Protein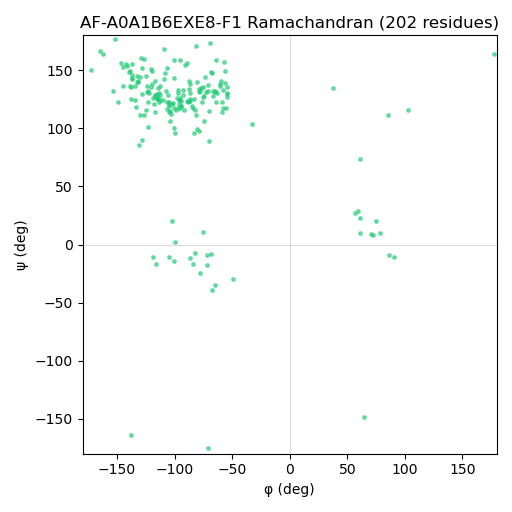 AF-A0A1B6EXE8-F1 (afdb_monomer)

InterPro domains:
  IPR013783 Immunoglobulin-like fold [G3DSA:2.60.40.10] (62-181)
  IPR033305 Hydrocephalus-inducing-like [PTHR23053] (2-200)

Sequence (204 aa):
KLKQDGFFINFQNHISLPIGKSVPMIITIKPSSGRYSGKQEIVHFTLYIEVNNGGVIPIYIKALLTVPYVTLDQKTLDFGDVHCGQCCIKCIVLKNCGAVEAEWNATLVGVKRRRRYKDSEEEIPFFIKRIGALFPPKTAELIEIGFIPTKERLYETLLKLEVKHNPEKMTVQLIGSGLEPRLFLDPLTVQFGAHVPYSGAVQR

Structure (mmCIF, N/CA/C/O backbone):
data_AF-A0A1B6EXE8-F1
#
_entry.id   AF-A0A1B6EXE8-F1
#
loop_
_atom_site.group_PDB
_atom_site.id
_atom_site.type_symbol
_atom_site.label_atom_id
_atom_site.label_alt_id
_atom_site.label_comp_id
_atom_site.label_asym_id
_atom_site.label_entity_id
_atom_site.label_seq_id
_atom_site.pdbx_PDB_ins_code
_atom_site.Cartn_x
_atom_site.Cartn_y
_atom_site.Cartn_z
_atom_site.occupancy
_atom_site.B_iso_or_equiv
_atom_site.auth_seq_id
_atom_site.auth_comp_id
_atom_site.auth_asym_id
_atom_site.auth_atom_id
_atom_site.pdbx_PDB_model_num
ATOM 1 N N . LYS A 1 1 ? 26.967 15.015 -27.460 1.00 39.62 1 LYS A N 1
ATOM 2 C CA . LYS A 1 1 ? 26.156 15.261 -26.236 1.00 39.62 1 LYS A CA 1
ATOM 3 C C . LYS A 1 1 ? 24.676 15.271 -26.620 1.00 39.62 1 LYS A C 1
ATOM 5 O O . LYS A 1 1 ? 24.143 16.332 -26.909 1.00 39.62 1 LYS A O 1
ATOM 10 N N . LEU A 1 2 ? 24.019 14.112 -26.651 1.00 46.06 2 LEU A N 1
ATOM 11 C CA . LEU A 1 2 ? 22.558 14.049 -26.744 1.00 46.06 2 LEU A CA 1
ATOM 12 C C . LEU A 1 2 ? 22.021 14.332 -25.337 1.00 46.06 2 LEU A C 1
ATOM 14 O O . LEU A 1 2 ? 22.098 13.479 -24.465 1.00 46.06 2 LEU A O 1
ATOM 18 N N . LYS A 1 3 ? 21.630 15.587 -25.094 1.00 51.66 3 LYS A N 1
ATOM 19 C CA . LYS A 1 3 ? 20.961 16.068 -23.869 1.00 51.66 3 LYS A CA 1
ATOM 20 C C . LYS A 1 3 ? 19.455 16.250 -24.102 1.00 51.66 3 LYS A C 1
ATOM 22 O O . LYS A 1 3 ? 18.806 17.018 -23.398 1.00 51.66 3 LYS A O 1
ATOM 27 N N . GLN A 1 4 ? 18.909 15.611 -25.127 1.00 51.62 4 GLN A N 1
ATOM 28 C CA . GLN A 1 4 ? 17.479 15.658 -25.382 1.00 51.62 4 GLN A CA 1
ATOM 29 C C . GLN A 1 4 ? 16.818 14.545 -24.560 1.00 51.62 4 GLN A C 1
ATOM 31 O O . GLN A 1 4 ? 17.304 13.420 -24.494 1.00 51.62 4 GLN A O 1
ATOM 36 N N . ASP A 1 5 ? 15.765 14.923 -23.840 1.00 55.81 5 ASP A N 1
ATOM 37 C CA . ASP A 1 5 ? 14.806 14.018 -23.186 1.00 55.81 5 ASP A CA 1
ATOM 38 C C . ASP A 1 5 ? 15.262 13.301 -21.901 1.00 55.81 5 ASP A C 1
ATOM 40 O O . ASP A 1 5 ? 14.643 12.341 -21.459 1.00 55.81 5 ASP A O 1
ATOM 44 N N . GLY A 1 6 ? 16.294 13.816 -21.220 1.00 58.81 6 GLY A N 1
ATOM 45 C CA . GLY A 1 6 ? 16.763 13.247 -19.943 1.00 58.81 6 GLY A CA 1
ATOM 46 C C . GLY A 1 6 ? 17.625 11.994 -20.113 1.00 58.81 6 GLY A C 1
ATOM 47 O O . GLY A 1 6 ? 17.970 11.333 -19.135 1.00 58.81 6 GLY A O 1
ATOM 48 N N . PHE A 1 7 ? 18.016 11.686 -21.346 1.00 66.88 7 PHE A N 1
ATOM 49 C CA . PHE A 1 7 ? 18.992 10.656 -21.655 1.00 66.88 7 PHE A CA 1
ATOM 50 C C . PHE A 1 7 ? 20.402 11.232 -21.604 1.00 66.88 7 PHE A C 1
ATOM 52 O O . PHE A 1 7 ? 20.676 12.337 -22.068 1.00 66.88 7 PHE A O 1
ATOM 59 N N . PHE A 1 8 ? 21.310 10.462 -21.024 1.00 68.19 8 PHE A N 1
ATOM 60 C CA . PHE A 1 8 ? 22.722 10.770 -20.914 1.00 68.19 8 PHE A CA 1
ATOM 61 C C . PHE A 1 8 ? 23.489 9.555 -21.407 1.00 68.19 8 PHE A C 1
ATOM 63 O O . PHE A 1 8 ? 23.494 8.506 -20.770 1.00 68.19 8 PHE A O 1
ATOM 70 N N . ILE A 1 9 ? 24.150 9.694 -22.547 1.00 66.69 9 ILE A N 1
ATOM 71 C CA . ILE A 1 9 ? 25.048 8.660 -23.052 1.00 66.69 9 ILE A CA 1
ATOM 72 C C . ILE A 1 9 ? 26.449 9.030 -22.586 1.00 66.69 9 ILE A C 1
ATOM 74 O O . ILE A 1 9 ? 26.942 10.114 -22.913 1.00 66.69 9 ILE A O 1
ATOM 78 N N . ASN A 1 10 ? 27.066 8.147 -21.804 1.00 67.25 10 ASN A N 1
ATOM 79 C CA . ASN A 1 10 ? 28.474 8.255 -21.470 1.00 67.25 10 ASN A CA 1
ATOM 80 C C . ASN A 1 10 ? 29.254 7.294 -22.367 1.00 67.25 10 ASN A C 1
ATOM 82 O O . ASN A 1 10 ? 29.278 6.083 -22.148 1.00 67.25 10 ASN A O 1
ATOM 86 N N . PHE A 1 11 ? 29.843 7.864 -23.409 1.00 65.81 11 PHE A N 1
ATOM 87 C CA . PHE A 1 11 ? 30.708 7.168 -24.343 1.00 65.81 11 PHE A CA 1
ATOM 88 C C . PHE A 1 11 ? 31.804 8.139 -24.779 1.00 65.81 11 PHE A C 1
ATOM 90 O O . PHE A 1 11 ? 31.522 9.316 -25.022 1.00 65.81 11 PHE A O 1
ATOM 97 N N . GLN A 1 12 ? 33.054 7.677 -24.832 1.00 64.69 12 GLN A N 1
ATOM 98 C CA . GLN A 1 12 ? 34.142 8.493 -25.362 1.00 64.69 12 GLN A CA 1
ATOM 99 C C . GLN A 1 12 ? 33.888 8.751 -26.850 1.00 64.69 12 GLN A C 1
ATOM 101 O O . GLN A 1 12 ? 33.584 7.834 -27.610 1.00 64.69 12 GLN A O 1
ATOM 106 N N . ASN A 1 13 ? 34.012 10.007 -27.271 1.00 64.50 13 ASN A N 1
ATOM 107 C CA . ASN A 1 13 ? 33.985 10.329 -28.691 1.00 64.50 13 ASN A CA 1
ATOM 108 C C . ASN A 1 13 ? 35.285 9.817 -29.328 1.00 64.50 13 ASN A C 1
ATOM 110 O O . ASN A 1 13 ? 36.360 10.093 -28.801 1.00 64.50 13 ASN A O 1
ATOM 114 N N . HIS A 1 14 ? 35.173 9.119 -30.462 1.00 68.25 14 HIS A N 1
ATOM 115 C CA . HIS A 1 14 ? 36.298 8.594 -31.250 1.00 68.25 14 HIS A CA 1
ATOM 116 C C . HIS A 1 14 ? 37.180 7.585 -30.494 1.00 68.25 14 HIS A C 1
ATOM 118 O O . HIS A 1 14 ? 38.311 7.871 -30.108 1.00 68.25 14 HIS A O 1
ATOM 124 N N . ILE A 1 15 ? 36.660 6.370 -30.314 1.00 80.75 15 ILE A N 1
ATOM 125 C CA . ILE A 1 15 ? 37.400 5.250 -29.722 1.00 80.75 15 ILE A CA 1
ATOM 126 C C . ILE A 1 15 ? 37.961 4.371 -30.839 1.00 80.75 15 ILE A C 1
ATOM 128 O O . ILE A 1 15 ? 37.222 3.942 -31.723 1.00 80.75 15 ILE A O 1
ATOM 132 N N . SER A 1 16 ? 39.256 4.058 -30.768 1.00 81.12 16 SER A N 1
ATOM 133 C CA . SER A 1 16 ? 39.844 2.976 -31.559 1.00 81.12 16 SER A CA 1
ATOM 134 C C . SER A 1 16 ? 39.654 1.659 -30.811 1.00 81.12 16 SER A C 1
ATOM 136 O O . SER A 1 16 ? 40.108 1.519 -29.675 1.00 81.12 16 SER A O 1
ATOM 138 N N . LEU A 1 17 ? 38.944 0.713 -31.425 1.00 84.75 17 LEU A N 1
ATOM 139 C CA . LEU A 1 17 ? 38.671 -0.619 -30.885 1.00 84.75 17 LEU A CA 1
ATOM 140 C C . LEU A 1 17 ? 39.576 -1.637 -31.593 1.00 84.75 17 LEU A C 1
ATOM 142 O O . LEU A 1 17 ? 39.333 -1.948 -32.760 1.00 84.75 17 LEU A O 1
ATOM 146 N N . PRO A 1 18 ? 40.620 -2.163 -30.923 1.00 87.31 18 PRO A N 1
ATOM 147 C CA . PRO A 1 18 ? 41.448 -3.213 -31.497 1.00 87.31 18 PRO A CA 1
ATOM 148 C C . PRO A 1 18 ? 40.656 -4.503 -31.727 1.00 87.31 18 PRO A C 1
ATOM 150 O O . PRO A 1 18 ? 39.647 -4.765 -31.067 1.00 87.31 18 PRO A O 1
ATOM 153 N N . ILE A 1 19 ? 41.165 -5.348 -32.623 1.00 88.75 19 ILE A N 1
ATOM 154 C CA . ILE A 1 19 ? 40.562 -6.646 -32.942 1.00 88.75 19 ILE A CA 1
ATOM 155 C C . ILE A 1 19 ? 40.387 -7.473 -31.660 1.00 88.75 19 ILE A C 1
ATOM 157 O O . ILE A 1 19 ? 41.308 -7.607 -30.852 1.00 88.75 19 ILE A O 1
ATOM 161 N N . GLY A 1 20 ? 39.180 -8.010 -31.466 1.00 90.38 20 GLY A N 1
ATOM 162 C CA . GLY A 1 20 ? 38.834 -8.833 -30.304 1.00 90.38 20 GLY A CA 1
ATOM 163 C C . GLY A 1 20 ? 38.692 -8.064 -28.986 1.00 90.38 20 GLY A C 1
ATOM 164 O O . GLY A 1 20 ? 38.567 -8.689 -27.934 1.00 90.38 20 GLY A O 1
ATOM 165 N N . LYS A 1 21 ? 38.726 -6.725 -29.005 1.00 90.50 21 LYS A N 1
ATOM 166 C CA . LYS A 1 21 ? 38.469 -5.891 -27.824 1.00 90.50 21 LYS A CA 1
ATOM 167 C C . LYS A 1 21 ? 37.048 -5.340 -27.835 1.00 90.50 21 LYS A C 1
ATOM 169 O O . LYS A 1 21 ? 36.384 -5.258 -28.863 1.00 90.50 21 LYS A O 1
ATOM 174 N N . SER A 1 22 ? 36.576 -4.964 -26.654 1.00 87.75 22 SER A N 1
ATOM 175 C CA . SER A 1 22 ? 35.250 -4.389 -26.442 1.00 87.75 22 SER A CA 1
ATOM 176 C C . SER A 1 22 ? 35.362 -3.222 -25.476 1.00 87.75 22 SER A C 1
ATOM 178 O O . SER A 1 22 ? 36.179 -3.254 -24.556 1.00 87.75 22 SER A O 1
ATOM 180 N N . VAL A 1 23 ? 34.537 -2.200 -25.682 1.00 86.25 23 VAL A N 1
ATOM 181 C CA . VAL A 1 23 ? 34.423 -1.056 -24.776 1.00 86.25 23 VAL A CA 1
ATOM 182 C C . VAL A 1 23 ? 32.963 -0.940 -24.348 1.00 86.25 23 VAL A C 1
ATOM 184 O O . VAL A 1 23 ? 32.082 -0.987 -25.209 1.00 86.25 23 VAL A O 1
ATOM 187 N N . PRO A 1 24 ? 32.680 -0.806 -23.041 1.00 83.94 24 PRO A N 1
ATOM 188 C CA . PRO A 1 24 ? 31.316 -0.639 -22.571 1.00 83.94 24 PRO A CA 1
ATOM 189 C C . PRO A 1 24 ? 30.742 0.703 -23.039 1.00 83.94 24 PRO A C 1
ATOM 191 O O . PRO A 1 24 ? 31.352 1.757 -22.862 1.00 83.94 24 PRO A O 1
ATOM 194 N N . MET A 1 25 ? 29.531 0.663 -23.590 1.00 82.94 25 MET A N 1
ATOM 195 C CA . MET A 1 25 ? 28.713 1.847 -23.835 1.00 82.94 25 MET A CA 1
ATOM 196 C C . MET A 1 25 ? 27.663 1.957 -22.733 1.00 82.94 25 MET A C 1
ATOM 198 O O . MET A 1 25 ? 26.817 1.076 -22.594 1.00 82.94 25 MET A O 1
ATOM 202 N N . ILE A 1 26 ? 27.712 3.034 -21.945 1.00 83.12 26 ILE A N 1
ATOM 203 C CA . ILE A 1 26 ? 26.792 3.233 -20.823 1.00 83.12 26 ILE A CA 1
ATOM 204 C C . ILE A 1 26 ? 25.741 4.270 -21.210 1.00 83.12 26 ILE A C 1
ATOM 206 O O . ILE A 1 26 ? 26.031 5.455 -21.394 1.00 83.12 26 ILE A O 1
ATOM 210 N N . ILE A 1 27 ? 24.493 3.819 -21.288 1.00 82.31 27 ILE A N 1
ATOM 211 C CA . ILE A 1 27 ? 23.321 4.662 -21.517 1.00 82.31 27 ILE A CA 1
ATOM 212 C C . ILE A 1 27 ? 22.635 4.874 -20.168 1.00 82.31 27 ILE A C 1
ATOM 214 O O . ILE A 1 27 ? 22.252 3.922 -19.497 1.00 82.31 27 ILE A O 1
ATOM 218 N N . THR A 1 28 ? 22.495 6.127 -19.750 1.00 82.94 28 THR A N 1
ATOM 219 C CA . THR A 1 28 ? 21.857 6.515 -18.489 1.00 82.94 28 THR A CA 1
ATOM 220 C C . THR A 1 28 ? 20.585 7.299 -18.777 1.00 82.94 28 THR A C 1
ATOM 222 O O . THR A 1 28 ? 20.590 8.221 -19.588 1.00 82.94 28 THR A O 1
ATOM 225 N N . ILE A 1 29 ? 19.503 6.979 -18.075 1.00 78.06 29 ILE A N 1
ATOM 226 C CA . ILE A 1 29 ? 18.226 7.688 -18.183 1.00 78.06 29 ILE A CA 1
ATOM 227 C C . ILE A 1 29 ? 17.974 8.392 -16.854 1.00 78.06 29 ILE A C 1
ATOM 229 O O . ILE A 1 29 ? 17.976 7.757 -15.802 1.00 78.06 29 ILE A O 1
ATOM 233 N N . LYS A 1 30 ? 17.792 9.711 -16.889 1.00 76.62 30 LYS A N 1
ATOM 234 C CA . LYS A 1 30 ? 17.474 10.544 -15.724 1.00 76.62 30 LYS A CA 1
ATOM 235 C C . LYS A 1 30 ? 16.244 11.396 -16.035 1.00 76.62 30 LYS A C 1
ATOM 237 O O . LYS A 1 30 ? 16.378 12.516 -16.535 1.00 76.62 30 LYS A O 1
ATOM 242 N N . PRO A 1 31 ? 15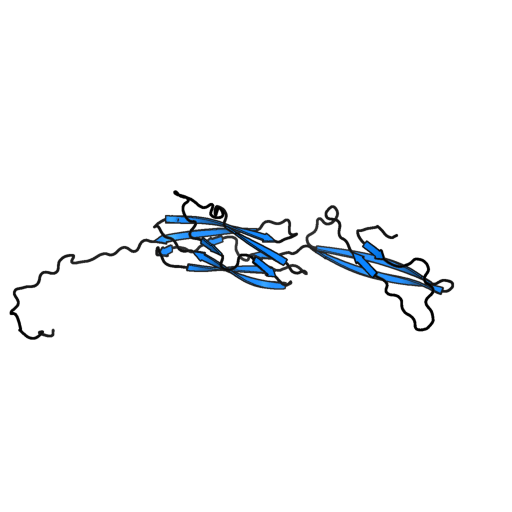.050 10.867 -15.738 1.00 71.56 31 PRO A N 1
ATOM 243 C CA . PRO A 1 31 ? 13.798 11.590 -15.887 1.00 71.56 31 PRO A CA 1
ATOM 244 C C . PRO A 1 31 ? 13.789 12.884 -15.042 1.00 71.56 31 PRO A C 1
ATOM 246 O O . PRO A 1 31 ? 13.972 12.828 -13.830 1.00 71.56 31 PRO A O 1
ATOM 249 N N . SER A 1 32 ? 13.587 14.061 -15.646 1.00 67.50 32 SER A N 1
ATOM 250 C CA . SER A 1 32 ? 13.380 15.331 -14.929 1.00 67.50 32 SER A CA 1
ATOM 251 C C . SER A 1 32 ? 11.902 15.559 -14.590 1.00 67.50 32 SER A C 1
ATOM 253 O O . SER A 1 32 ? 11.081 15.647 -15.502 1.00 67.50 32 SER A O 1
ATOM 255 N N . SER A 1 33 ? 11.573 15.746 -13.310 1.00 60.31 33 SER A N 1
ATOM 256 C CA . SER A 1 33 ? 10.201 15.888 -12.778 1.00 60.31 33 SER A CA 1
ATOM 257 C C . SER A 1 33 ? 9.291 16.888 -13.508 1.00 60.31 33 SER A C 1
ATOM 259 O O . SER A 1 33 ? 8.089 16.669 -13.564 1.00 60.31 33 SER A O 1
ATOM 261 N N . GLY A 1 34 ? 9.834 17.949 -14.115 1.00 58.59 34 GLY A N 1
ATOM 262 C CA . GLY A 1 34 ? 9.051 18.933 -14.879 1.00 58.59 34 GLY A CA 1
ATOM 263 C C . GLY A 1 34 ? 8.517 18.447 -16.235 1.00 58.59 34 GLY A C 1
ATOM 264 O O . GLY A 1 34 ? 7.739 19.162 -16.858 1.00 58.59 34 GLY A O 1
ATOM 265 N N . ARG A 1 35 ? 8.934 17.265 -16.710 1.00 58.62 35 ARG A N 1
ATOM 266 C CA . ARG A 1 35 ? 8.549 16.719 -18.027 1.00 58.62 35 ARG A CA 1
ATOM 267 C C . ARG A 1 35 ? 7.734 15.425 -17.950 1.00 58.62 35 ARG A C 1
ATOM 269 O O . ARG A 1 35 ? 7.077 15.080 -18.920 1.00 58.62 35 ARG A O 1
ATOM 276 N N . TYR A 1 36 ? 7.740 14.756 -16.797 1.00 63.84 36 TYR A N 1
ATOM 277 C CA . TYR A 1 36 ? 6.977 13.532 -16.546 1.00 63.84 36 TYR A CA 1
ATOM 278 C C . TYR A 1 36 ? 5.706 13.877 -15.784 1.00 63.84 36 TYR A C 1
ATOM 280 O O . TYR A 1 36 ? 5.730 14.033 -14.566 1.00 63.84 36 TYR A O 1
ATOM 288 N N . SER A 1 37 ? 4.600 14.032 -16.507 1.00 57.47 37 SER A N 1
ATOM 289 C CA . SER A 1 37 ? 3.279 14.281 -15.913 1.00 57.47 37 SER A CA 1
ATOM 290 C C . SER A 1 37 ? 2.404 13.025 -15.849 1.00 57.47 37 SER A C 1
ATOM 292 O O . SER A 1 37 ? 1.391 13.017 -15.151 1.00 57.47 37 SER A O 1
ATOM 294 N N . GLY A 1 38 ? 2.777 11.964 -16.572 1.00 65.25 38 GLY A N 1
ATOM 295 C CA . GLY A 1 38 ? 2.007 10.726 -16.671 1.00 65.25 38 GLY A CA 1
ATOM 296 C C . GLY A 1 38 ? 2.355 9.685 -15.603 1.00 65.25 38 GLY A C 1
ATOM 297 O O . GLY A 1 38 ? 3.469 9.642 -15.087 1.00 65.25 38 GLY A O 1
ATOM 298 N N . LYS A 1 39 ? 1.405 8.781 -15.319 1.00 71.56 39 LYS A N 1
ATOM 299 C CA . LYS A 1 39 ? 1.642 7.592 -14.474 1.00 71.56 39 LYS A CA 1
ATOM 300 C C . LYS A 1 39 ? 2.633 6.616 -15.113 1.00 71.56 39 LYS A C 1
ATOM 302 O O . LYS A 1 39 ? 3.401 5.975 -14.402 1.00 71.56 39 LYS A O 1
ATOM 307 N N . GLN A 1 40 ? 2.595 6.515 -16.442 1.00 82.19 40 GLN A N 1
ATOM 308 C CA . GLN A 1 40 ? 3.427 5.631 -17.244 1.00 82.19 40 GLN A CA 1
ATOM 309 C C . GLN A 1 40 ? 3.603 6.222 -18.651 1.00 82.19 40 GLN A C 1
ATOM 311 O O . GLN A 1 40 ? 2.621 6.592 -19.291 1.00 82.19 40 GLN A O 1
ATOM 316 N N . GLU A 1 41 ? 4.834 6.265 -19.146 1.00 84.19 41 GLU A N 1
ATOM 317 C CA . GLU A 1 41 ? 5.199 6.773 -20.467 1.00 84.19 41 GLU A CA 1
ATOM 318 C C . GLU A 1 41 ? 6.248 5.853 -21.099 1.00 84.19 41 GLU A C 1
ATOM 320 O O . GLU A 1 41 ? 7.188 5.409 -20.440 1.00 84.19 41 GLU A O 1
ATOM 325 N N . ILE A 1 42 ? 6.082 5.540 -22.383 1.00 85.62 42 ILE A N 1
ATOM 326 C CA . ILE A 1 42 ? 7.086 4.803 -23.150 1.00 85.62 42 ILE A CA 1
ATOM 327 C C . ILE A 1 42 ? 7.824 5.802 -24.021 1.00 85.62 42 ILE A C 1
ATOM 329 O O . ILE A 1 42 ? 7.236 6.428 -24.899 1.00 85.62 42 ILE A O 1
ATOM 333 N N . VAL A 1 43 ? 9.129 5.879 -23.822 1.00 83.62 43 VAL A N 1
ATOM 334 C CA . VAL A 1 43 ? 10.023 6.731 -24.599 1.00 83.62 43 VAL A CA 1
ATOM 335 C C . VAL A 1 43 ? 10.900 5.867 -25.491 1.00 83.62 43 VAL A C 1
ATOM 337 O O . VAL A 1 43 ? 11.317 4.766 -25.113 1.00 83.62 43 VAL A O 1
ATOM 340 N N . HIS A 1 44 ? 11.161 6.362 -26.694 1.00 85.88 44 HIS A N 1
ATOM 341 C CA . HIS A 1 44 ? 12.017 5.708 -27.670 1.00 85.88 44 HIS A CA 1
ATOM 342 C C . HIS A 1 44 ? 13.004 6.720 -28.240 1.00 85.88 44 HIS A C 1
ATOM 344 O O . HIS A 1 44 ? 12.643 7.862 -28.510 1.00 85.88 44 HIS A O 1
ATOM 350 N N . PHE A 1 45 ? 14.247 6.300 -28.442 1.00 83.00 45 PHE A N 1
ATOM 351 C CA . PHE A 1 45 ? 15.227 7.085 -29.180 1.00 83.00 45 PHE A CA 1
ATOM 352 C C . PHE A 1 45 ? 16.175 6.164 -29.940 1.00 83.00 45 PHE A C 1
ATOM 354 O O . PHE A 1 45 ? 16.356 4.998 -29.586 1.00 83.00 45 PHE A O 1
ATOM 361 N N . THR A 1 46 ? 16.771 6.697 -31.001 1.00 86.81 46 THR A N 1
ATOM 362 C CA . THR A 1 46 ? 17.731 5.964 -31.828 1.00 86.81 46 THR A CA 1
ATOM 363 C C . THR A 1 46 ? 19.091 6.631 -31.705 1.00 86.81 46 THR A C 1
ATOM 365 O O . THR A 1 46 ? 19.216 7.835 -31.927 1.00 86.81 46 THR A O 1
ATOM 368 N N . LEU A 1 47 ? 20.105 5.857 -31.332 1.00 86.88 47 LEU A N 1
ATOM 369 C CA . LEU A 1 47 ? 21.503 6.265 -31.371 1.00 86.88 47 LEU A CA 1
ATOM 370 C C . LEU A 1 47 ? 22.127 5.739 -32.661 1.00 86.88 47 LEU A C 1
ATOM 372 O O . LEU A 1 47 ? 21.980 4.565 -32.975 1.00 86.88 47 LEU A O 1
ATOM 376 N N . TYR A 1 48 ? 22.860 6.582 -33.373 1.00 88.31 48 TYR A N 1
ATOM 377 C CA . TYR A 1 48 ? 23.619 6.171 -34.548 1.00 88.31 48 TYR A CA 1
ATOM 378 C C . TYR A 1 48 ? 25.101 6.100 -34.187 1.00 88.31 48 TYR A C 1
ATOM 380 O O . TYR A 1 48 ? 25.668 7.083 -33.708 1.00 88.31 48 TYR A O 1
ATOM 388 N N . ILE A 1 49 ? 25.716 4.932 -34.378 1.00 88.44 49 ILE A N 1
ATOM 389 C CA . ILE A 1 49 ? 27.163 4.750 -34.247 1.00 88.44 49 ILE A CA 1
ATOM 390 C C . ILE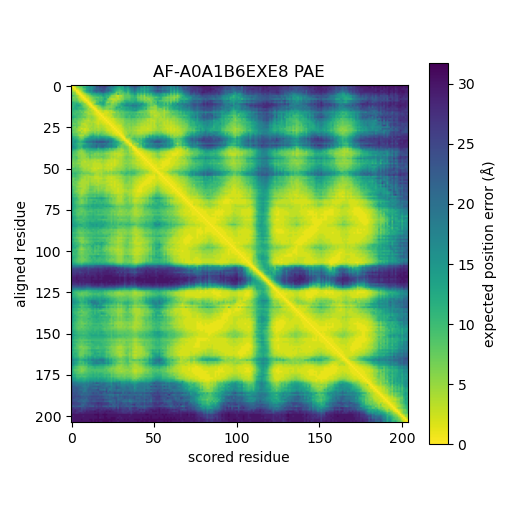 A 1 49 ? 27.775 4.842 -35.636 1.00 88.44 49 ILE A C 1
ATOM 392 O O . ILE A 1 49 ? 27.506 4.005 -36.496 1.00 88.44 49 ILE A O 1
ATOM 396 N N . GLU A 1 50 ? 28.626 5.838 -35.834 1.00 89.50 50 GLU A N 1
ATOM 397 C CA . GLU A 1 50 ? 29.411 5.991 -37.053 1.00 89.50 50 GLU A CA 1
ATOM 398 C C . GLU A 1 50 ? 30.723 5.215 -36.918 1.00 89.50 50 GLU A C 1
ATOM 400 O O . GLU A 1 50 ? 31.501 5.439 -35.986 1.00 89.50 50 GLU A O 1
ATOM 405 N N . VAL A 1 51 ? 30.970 4.288 -37.844 1.00 89.38 51 VAL A N 1
ATOM 406 C CA . VAL A 1 51 ? 32.249 3.584 -37.944 1.00 89.38 51 VAL A CA 1
ATOM 407 C C . VAL A 1 51 ? 33.095 4.293 -38.994 1.00 89.38 51 VAL A C 1
ATOM 409 O O . VAL A 1 51 ? 32.691 4.392 -40.152 1.00 89.38 51 VAL A O 1
ATOM 412 N N . ASN A 1 52 ? 34.277 4.776 -38.605 1.00 87.94 52 ASN A N 1
ATOM 413 C CA . ASN A 1 52 ? 35.208 5.402 -39.546 1.00 87.94 52 ASN A CA 1
ATOM 414 C C . ASN A 1 52 ? 35.502 4.447 -40.711 1.00 87.94 52 ASN A C 1
ATOM 416 O O . ASN A 1 52 ? 35.919 3.311 -40.486 1.00 87.94 52 ASN A O 1
ATOM 420 N N . ASN A 1 53 ? 35.309 4.923 -41.945 1.00 87.50 53 ASN A N 1
ATOM 421 C CA . ASN A 1 53 ? 35.440 4.132 -43.177 1.00 87.50 53 ASN A CA 1
ATOM 422 C C . ASN A 1 53 ? 34.538 2.881 -43.218 1.00 87.50 53 ASN A C 1
ATOM 424 O O . ASN A 1 53 ? 34.867 1.896 -43.876 1.00 87.50 53 ASN A O 1
ATOM 428 N N . GLY A 1 54 ? 33.413 2.909 -42.505 1.00 88.44 54 GLY A N 1
ATOM 429 C CA . GLY A 1 54 ? 32.447 1.821 -42.424 1.00 88.44 54 GLY A CA 1
ATOM 430 C C . GLY A 1 54 ? 31.004 2.317 -42.501 1.00 88.44 54 GLY A C 1
ATOM 431 O O . GLY A 1 54 ? 30.725 3.433 -42.935 1.00 88.44 54 GLY A O 1
ATOM 432 N N . GLY A 1 55 ? 30.072 1.450 -42.105 1.00 91.44 55 GLY A N 1
ATOM 433 C CA . GLY A 1 55 ? 28.646 1.770 -42.060 1.00 91.44 55 GLY A CA 1
ATOM 434 C C . GLY A 1 55 ? 28.231 2.539 -40.804 1.00 91.44 55 GLY A C 1
ATOM 435 O O . GLY A 1 55 ? 28.981 2.656 -39.833 1.00 91.44 55 GLY A O 1
ATOM 436 N N . VAL A 1 56 ? 26.986 3.014 -40.817 1.00 93.69 56 VAL A N 1
ATOM 437 C CA . VAL A 1 56 ? 26.316 3.578 -39.641 1.00 93.69 56 VAL A CA 1
ATOM 438 C C . VAL A 1 56 ? 25.433 2.503 -39.019 1.00 93.69 56 VAL A C 1
ATOM 440 O O . VAL A 1 56 ? 24.590 1.919 -39.699 1.00 93.69 56 VAL A O 1
ATOM 443 N N . ILE A 1 57 ? 25.614 2.244 -37.726 1.00 92.06 57 ILE A N 1
ATOM 444 C CA . ILE A 1 57 ? 24.861 1.228 -36.985 1.00 92.06 57 ILE A CA 1
ATOM 445 C C . ILE A 1 57 ? 23.792 1.927 -36.132 1.00 92.06 57 ILE A C 1
ATOM 447 O O . ILE A 1 57 ? 24.150 2.633 -35.183 1.00 92.06 57 ILE A O 1
ATOM 451 N N . PRO A 1 58 ? 22.490 1.758 -36.433 1.00 91.56 58 PRO A N 1
ATOM 452 C CA . PRO A 1 58 ? 21.420 2.276 -35.590 1.00 91.56 58 PRO A CA 1
ATOM 453 C C . PRO A 1 58 ? 21.188 1.373 -34.371 1.00 91.56 58 PRO A C 1
ATOM 455 O O . PRO A 1 58 ? 21.059 0.155 -34.489 1.00 91.56 58 PRO A O 1
ATOM 458 N N . ILE A 1 59 ? 21.075 1.981 -33.194 1.00 90.00 59 ILE A N 1
ATOM 459 C CA . ILE A 1 59 ? 20.701 1.336 -31.935 1.00 90.00 59 ILE A CA 1
ATOM 460 C C . ILE A 1 59 ? 19.384 1.938 -31.460 1.00 90.00 59 ILE A C 1
ATOM 462 O O . ILE A 1 59 ? 19.323 3.109 -31.081 1.00 90.00 59 ILE A O 1
ATOM 466 N N . TYR A 1 60 ? 18.335 1.118 -31.445 1.00 89.56 60 TYR A N 1
ATOM 467 C CA . TYR A 1 60 ? 17.018 1.493 -30.939 1.00 89.56 60 TYR A CA 1
ATOM 468 C C . TYR A 1 60 ? 16.934 1.251 -29.439 1.00 89.56 60 TYR A C 1
ATOM 470 O O . TYR A 1 60 ? 17.126 0.131 -28.965 1.00 89.56 60 TYR A O 1
ATOM 478 N N . ILE A 1 61 ? 16.613 2.297 -28.685 1.00 87.12 61 ILE A N 1
ATOM 479 C CA . ILE A 1 61 ? 16.498 2.235 -27.233 1.00 87.12 61 ILE A CA 1
ATOM 480 C C . ILE A 1 61 ? 15.067 2.595 -26.857 1.00 87.12 61 ILE A C 1
ATOM 482 O O . ILE A 1 61 ? 14.543 3.635 -27.253 1.00 87.12 61 ILE A O 1
ATOM 486 N N . LYS A 1 62 ? 14.436 1.710 -26.085 1.00 88.00 62 LYS A N 1
ATOM 487 C CA . LYS A 1 62 ? 13.072 1.854 -25.576 1.00 88.00 62 LYS A CA 1
ATOM 488 C C . LYS A 1 62 ? 13.111 1.772 -24.057 1.00 88.00 62 LYS A C 1
ATOM 490 O O . LYS A 1 62 ? 13.694 0.836 -23.517 1.00 88.00 62 LYS A O 1
ATOM 495 N N . ALA A 1 63 ? 12.474 2.718 -23.377 1.00 85.88 63 ALA A N 1
ATOM 496 C CA . ALA A 1 63 ? 12.381 2.714 -21.922 1.00 85.88 63 ALA A CA 1
ATOM 497 C C . ALA A 1 63 ? 10.952 2.986 -21.447 1.00 85.88 63 ALA A C 1
ATOM 499 O O . ALA A 1 63 ? 10.210 3.750 -22.064 1.00 85.88 63 ALA A O 1
ATOM 500 N N . LEU A 1 64 ? 10.584 2.334 -20.343 1.00 86.50 64 LEU A N 1
ATOM 501 C CA . LEU A 1 64 ? 9.336 2.560 -19.626 1.00 86.50 64 LEU A CA 1
ATOM 502 C C . LEU A 1 64 ? 9.611 3.482 -18.441 1.00 86.50 64 LEU A C 1
ATOM 504 O O . LEU A 1 64 ? 10.341 3.111 -17.523 1.00 86.50 64 LEU A O 1
ATOM 508 N N . LEU A 1 65 ? 9.015 4.665 -18.458 1.00 86.19 65 LEU A N 1
ATOM 509 C CA . LEU A 1 65 ? 9.136 5.660 -17.405 1.00 86.19 65 LEU A CA 1
ATOM 510 C C . LEU A 1 65 ? 7.828 5.682 -16.628 1.00 86.19 65 LEU A C 1
ATOM 512 O O . LEU A 1 65 ? 6.766 5.928 -17.185 1.00 86.19 65 LEU A O 1
ATOM 516 N N . THR A 1 66 ? 7.890 5.332 -15.350 1.00 86.12 66 THR A N 1
ATOM 517 C CA . THR A 1 66 ? 6.707 5.136 -14.511 1.00 86.12 66 THR A CA 1
ATOM 518 C C . THR A 1 66 ? 7.000 5.597 -13.097 1.00 86.12 66 THR A C 1
ATOM 520 O O . THR A 1 66 ? 8.141 5.535 -12.635 1.00 86.12 66 THR A O 1
ATOM 523 N N . VAL A 1 67 ? 5.953 6.014 -12.395 1.00 86.81 67 VAL A N 1
ATOM 524 C CA . VAL A 1 67 ? 5.989 6.182 -10.939 1.00 86.81 67 VAL A CA 1
ATOM 525 C C . VAL A 1 67 ? 5.453 4.921 -10.254 1.00 86.81 67 VAL A C 1
ATOM 527 O O . VAL A 1 67 ? 4.728 4.145 -10.892 1.00 86.81 67 VAL A O 1
ATOM 530 N N . PRO A 1 68 ? 5.787 4.683 -8.975 1.00 89.06 68 PRO A N 1
ATOM 531 C CA . PRO A 1 68 ? 5.132 3.645 -8.191 1.00 89.06 68 PRO A CA 1
ATOM 532 C C . PRO A 1 68 ? 3.619 3.880 -8.139 1.00 89.06 68 PRO A C 1
ATOM 534 O O . PRO A 1 68 ? 3.168 4.995 -7.875 1.00 89.06 68 PRO A O 1
ATOM 537 N N . TYR A 1 69 ? 2.827 2.836 -8.387 1.00 87.00 69 TYR A N 1
ATOM 538 C CA . TYR A 1 69 ? 1.371 2.945 -8.460 1.00 87.00 69 TYR A CA 1
ATOM 539 C C . TYR A 1 69 ? 0.697 1.839 -7.658 1.00 87.00 69 TYR A C 1
ATOM 541 O O . TYR A 1 69 ? 0.839 0.654 -7.956 1.00 87.00 69 TYR A O 1
ATOM 549 N N . VAL A 1 70 ? -0.067 2.247 -6.650 1.00 90.88 70 VAL A N 1
ATOM 550 C CA . VAL A 1 70 ? -0.715 1.348 -5.702 1.00 90.88 70 VAL A CA 1
ATOM 551 C C . VAL A 1 70 ? -2.192 1.710 -5.581 1.00 90.88 70 VAL A C 1
ATOM 553 O O . VAL A 1 70 ? -2.563 2.881 -5.654 1.00 90.88 70 VAL A O 1
ATOM 556 N N . THR A 1 71 ? -3.032 0.696 -5.407 1.00 92.38 71 THR A N 1
ATOM 557 C CA . THR A 1 71 ? -4.490 0.806 -5.291 1.00 92.38 71 THR A CA 1
ATOM 558 C C . THR A 1 71 ? -4.993 0.080 -4.052 1.00 92.38 71 THR A C 1
ATOM 560 O O . THR A 1 71 ? -4.397 -0.918 -3.645 1.00 92.38 71 THR A O 1
ATOM 563 N N . LEU A 1 72 ? -6.113 0.551 -3.511 1.00 93.75 72 LEU A N 1
ATOM 564 C CA . LEU A 1 72 ? -6.849 -0.080 -2.417 1.00 93.75 72 LEU A CA 1
ATOM 565 C C . LEU A 1 72 ? -8.149 -0.678 -2.958 1.00 93.75 72 LEU A C 1
ATOM 567 O O . LEU A 1 72 ? -8.736 -0.123 -3.890 1.00 93.75 72 LEU A O 1
ATOM 571 N N . ASP A 1 73 ? -8.601 -1.782 -2.376 1.00 94.69 73 ASP A N 1
ATOM 572 C CA . ASP A 1 73 ? -9.870 -2.429 -2.731 1.00 94.69 73 ASP A CA 1
ATOM 573 C C . ASP A 1 73 ? -11.104 -1.727 -2.144 1.00 94.69 73 ASP A C 1
ATOM 575 O O . ASP A 1 73 ? -12.192 -1.819 -2.708 1.00 94.69 73 ASP A O 1
ATOM 579 N N . GLN A 1 74 ? -10.935 -0.986 -1.049 1.00 94.69 74 GLN A N 1
ATOM 580 C CA . GLN A 1 74 ? -12.017 -0.298 -0.350 1.00 94.69 74 GLN A CA 1
ATOM 581 C C . GLN A 1 74 ? -11.597 1.086 0.162 1.00 94.69 74 GLN A C 1
ATOM 583 O O . GLN A 1 74 ? -10.424 1.353 0.427 1.00 94.69 74 GLN A O 1
ATOM 588 N N . LYS A 1 75 ? -12.582 1.980 0.298 1.00 95.38 75 LYS A N 1
ATOM 589 C CA . LYS A 1 75 ? -12.408 3.348 0.827 1.00 95.38 75 LYS A CA 1
ATOM 590 C C . LYS A 1 75 ? -12.923 3.521 2.254 1.00 95.38 75 LYS A C 1
ATOM 592 O O . LYS A 1 75 ? -12.632 4.541 2.872 1.00 95.38 75 LYS A O 1
ATOM 597 N N . THR A 1 76 ? -13.640 2.530 2.767 1.00 97.19 76 THR A N 1
ATOM 598 C CA . THR A 1 76 ? -14.185 2.516 4.121 1.00 97.19 76 THR A CA 1
ATOM 599 C C . THR A 1 76 ? -13.974 1.130 4.703 1.00 97.19 76 THR A C 1
ATOM 601 O O . THR A 1 76 ? -14.221 0.141 4.019 1.00 97.19 76 THR A O 1
ATOM 604 N N . LEU A 1 77 ? -13.518 1.074 5.949 1.00 97.75 77 LEU A N 1
ATOM 605 C CA . LEU A 1 77 ? -13.386 -0.135 6.741 1.00 97.75 77 LEU A CA 1
ATOM 606 C C . LEU A 1 77 ? -14.193 0.051 8.025 1.00 97.75 77 LEU A C 1
ATOM 608 O O . LEU A 1 77 ? -13.764 0.738 8.953 1.00 97.75 77 LEU A O 1
ATOM 612 N N . ASP A 1 78 ? -15.378 -0.546 8.041 1.00 97.75 78 ASP A N 1
ATOM 613 C CA . ASP A 1 78 ? -16.285 -0.508 9.182 1.00 97.75 78 ASP A CA 1
ATOM 614 C C . ASP A 1 78 ? -16.073 -1.749 10.051 1.00 97.75 78 ASP A C 1
ATOM 616 O O . ASP A 1 78 ? -16.150 -2.878 9.563 1.00 97.75 78 ASP A O 1
ATOM 620 N N . PHE A 1 79 ? -15.776 -1.553 11.330 1.00 98.00 79 PHE A N 1
ATOM 621 C CA . PHE A 1 79 ? -15.613 -2.601 12.332 1.00 98.00 79 PHE A CA 1
ATOM 622 C C . PHE A 1 79 ? -16.950 -3.040 12.939 1.00 98.00 79 PHE A C 1
ATOM 624 O O . PHE A 1 79 ? -17.012 -4.142 13.480 1.00 98.00 79 PHE A O 1
ATOM 631 N N . GLY A 1 80 ? -18.010 -2.247 12.771 1.00 97.56 80 GLY A N 1
ATOM 632 C CA . GLY A 1 80 ? -19.295 -2.439 13.425 1.00 97.56 80 GLY A CA 1
ATOM 633 C C . GLY A 1 80 ? -19.174 -2.287 14.938 1.00 97.56 80 GLY A C 1
ATOM 634 O O . GLY A 1 80 ? -18.330 -1.540 15.443 1.00 97.56 80 GLY A O 1
ATOM 635 N N . ASP A 1 81 ? -20.007 -3.034 15.649 1.00 97.31 81 ASP A N 1
ATOM 636 C CA . ASP A 1 81 ? -20.016 -3.061 17.102 1.00 97.31 81 ASP A CA 1
ATOM 637 C C . ASP A 1 81 ? -18.955 -4.023 17.653 1.00 97.31 81 ASP A C 1
ATOM 639 O O . ASP A 1 81 ? -18.928 -5.214 17.331 1.00 97.31 81 ASP A O 1
ATOM 643 N N . VAL A 1 82 ? -18.087 -3.511 18.524 1.00 97.44 82 VAL A N 1
ATOM 644 C CA . VAL A 1 82 ? -17.037 -4.276 19.203 1.00 97.44 82 VAL A CA 1
ATOM 645 C C . VAL A 1 82 ? -17.138 -4.025 20.702 1.00 97.44 82 VAL A C 1
ATOM 647 O O . VAL A 1 82 ? -17.183 -2.882 21.152 1.00 97.44 82 VAL A O 1
ATOM 650 N N . HIS A 1 83 ? -17.163 -5.092 21.501 1.00 96.19 83 HIS A N 1
ATOM 651 C CA . HIS A 1 83 ? -17.226 -4.946 22.952 1.00 96.19 83 HIS A CA 1
ATOM 652 C C . HIS A 1 83 ? -16.009 -4.190 23.486 1.00 96.19 83 HIS A C 1
ATOM 654 O O . HIS A 1 83 ? -14.869 -4.467 23.099 1.00 96.19 83 HIS A O 1
ATOM 660 N N . CYS A 1 84 ? -16.244 -3.264 24.413 1.00 95.00 84 CYS A N 1
ATOM 661 C CA . CYS A 1 84 ? -15.183 -2.500 25.053 1.00 95.00 84 CYS A CA 1
ATOM 662 C C . CYS A 1 84 ? -14.137 -3.438 25.682 1.00 95.00 84 CYS A C 1
ATOM 664 O O . CYS A 1 84 ? -14.472 -4.373 26.410 1.00 95.00 84 CYS A O 1
ATOM 666 N N . GLY A 1 85 ? -12.861 -3.194 25.380 1.00 92.50 85 GLY A N 1
ATOM 667 C CA . GLY A 1 85 ? -11.726 -4.019 25.805 1.00 92.50 85 GLY A CA 1
ATOM 668 C C . GLY A 1 85 ? -11.394 -5.207 24.893 1.00 92.50 85 GLY A C 1
ATOM 669 O O . GLY A 1 85 ? -10.340 -5.817 25.076 1.00 92.50 85 GLY A O 1
ATOM 670 N N . GLN A 1 86 ? -12.226 -5.532 23.897 1.00 95.25 86 GLN A N 1
ATOM 671 C CA . GLN A 1 86 ? -11.914 -6.555 22.893 1.00 95.25 86 GLN A CA 1
ATOM 672 C C . GLN A 1 86 ? -11.207 -5.959 21.671 1.00 95.25 86 GLN A C 1
ATOM 674 O O . GLN A 1 86 ? -11.352 -4.781 21.359 1.00 95.25 86 GLN A O 1
ATOM 679 N N . CYS A 1 87 ? -10.436 -6.792 20.968 1.00 96.06 87 CYS A N 1
ATOM 680 C CA . CYS A 1 87 ? -9.730 -6.415 19.746 1.00 96.06 87 CYS A CA 1
ATOM 681 C C . CYS A 1 87 ? -10.406 -7.036 18.525 1.00 96.06 87 CYS A C 1
ATOM 683 O O . CYS A 1 87 ? -10.507 -8.260 18.427 1.00 96.06 87 CYS A O 1
ATOM 685 N N . CYS A 1 88 ? -10.813 -6.199 17.575 1.00 98.19 88 CYS A N 1
ATOM 686 C CA . CYS A 1 88 ? -11.233 -6.630 16.247 1.00 98.19 88 CYS A CA 1
ATOM 687 C C . CYS A 1 88 ? -10.155 -6.246 15.229 1.00 98.19 88 CYS A C 1
ATOM 689 O O . CYS A 1 88 ? -9.683 -5.110 15.229 1.00 98.19 88 CYS A O 1
ATOM 691 N N . ILE A 1 89 ? -9.763 -7.178 14.358 1.00 98.19 89 ILE A N 1
ATOM 692 C CA . ILE A 1 89 ? -8.801 -6.931 13.278 1.00 98.19 89 ILE A CA 1
ATOM 693 C C . ILE A 1 89 ? -9.513 -7.148 11.949 1.00 98.19 89 ILE A C 1
ATOM 695 O O . ILE A 1 89 ? -10.107 -8.202 11.724 1.00 98.19 89 ILE A O 1
ATOM 699 N N . LYS A 1 90 ? -9.416 -6.161 11.060 1.00 98.12 90 LYS A N 1
ATOM 700 C CA . LYS A 1 90 ? -9.867 -6.262 9.673 1.00 98.12 90 LYS A CA 1
ATOM 701 C C . LYS A 1 90 ? -8.741 -5.873 8.723 1.00 98.12 90 LYS A C 1
ATOM 703 O O . LYS A 1 90 ? -7.779 -5.209 9.111 1.00 98.12 90 LYS A O 1
ATOM 708 N N . CYS A 1 91 ? -8.861 -6.312 7.476 1.00 96.62 91 CYS A N 1
ATOM 709 C CA . CYS A 1 91 ? -7.818 -6.149 6.474 1.00 96.62 91 CYS A CA 1
ATOM 710 C C . CYS A 1 91 ? -8.302 -5.328 5.284 1.00 96.62 91 CYS A C 1
ATOM 712 O O . CYS A 1 91 ? -9.464 -5.412 4.891 1.00 96.62 91 CYS A O 1
ATOM 714 N N . ILE A 1 92 ? -7.368 -4.602 4.679 1.00 95.88 92 ILE A N 1
ATOM 715 C CA . ILE A 1 92 ? -7.546 -3.918 3.397 1.00 95.88 92 ILE A CA 1
ATOM 716 C C . ILE A 1 92 ? -6.526 -4.480 2.415 1.00 95.88 92 ILE A C 1
ATOM 718 O O . ILE A 1 92 ? -5.366 -4.685 2.788 1.00 95.88 92 ILE A O 1
ATOM 722 N N . VAL A 1 93 ? -6.935 -4.726 1.170 1.00 95.56 93 VAL A N 1
ATOM 723 C CA . VAL A 1 93 ? -6.016 -5.194 0.130 1.00 95.56 93 VAL A CA 1
ATOM 724 C C . VAL A 1 93 ? -5.303 -3.995 -0.481 1.00 95.56 93 VAL A C 1
ATOM 726 O O . VAL A 1 93 ? -5.912 -3.139 -1.125 1.00 95.56 93 VAL A O 1
ATOM 729 N N . LEU A 1 94 ? -3.984 -3.970 -0.321 1.00 93.56 94 LEU A N 1
ATOM 730 C CA . LEU A 1 94 ? -3.086 -3.064 -1.017 1.00 93.56 94 LEU A CA 1
ATOM 731 C C . LEU A 1 94 ? -2.515 -3.779 -2.243 1.00 93.56 94 LEU A C 1
ATOM 733 O O . LEU A 1 94 ? -1.904 -4.837 -2.117 1.00 93.56 94 LEU A O 1
ATOM 737 N N . LYS A 1 95 ? -2.672 -3.206 -3.436 1.00 93.88 95 LYS A N 1
ATOM 738 C CA . LYS A 1 95 ? -2.184 -3.810 -4.685 1.00 93.88 95 LYS A CA 1
ATOM 739 C C . LYS A 1 95 ? -1.238 -2.877 -5.423 1.00 93.88 95 LYS A C 1
ATOM 741 O O . LYS A 1 95 ? -1.639 -1.773 -5.789 1.00 93.88 95 LYS A O 1
ATOM 746 N N . ASN A 1 96 ? -0.012 -3.326 -5.695 1.00 93.69 96 ASN A N 1
ATOM 747 C CA . ASN A 1 96 ? 0.928 -2.599 -6.543 1.00 93.69 96 ASN A CA 1
ATOM 748 C C . ASN A 1 96 ? 0.618 -2.920 -8.005 1.00 93.69 96 ASN A C 1
ATOM 750 O O . ASN A 1 96 ? 1.045 -3.930 -8.566 1.00 93.69 96 ASN A O 1
ATOM 754 N N . CYS A 1 97 ? -0.157 -2.044 -8.632 1.00 90.38 97 CYS A N 1
ATOM 755 C CA . CYS A 1 97 ? -0.494 -2.146 -10.045 1.00 90.38 97 CYS A CA 1
ATOM 756 C C . CYS A 1 97 ? 0.614 -1.582 -10.955 1.00 90.38 97 CYS A C 1
ATOM 758 O O . CYS A 1 97 ? 0.532 -1.742 -12.177 1.00 90.38 97 CYS A O 1
ATOM 760 N N . GLY A 1 98 ? 1.644 -0.944 -10.394 1.00 88.94 98 GLY A N 1
ATOM 761 C CA . GLY A 1 98 ? 2.789 -0.391 -11.113 1.00 88.94 98 GLY A CA 1
ATOM 762 C C . GLY A 1 98 ? 3.723 -1.447 -11.710 1.00 88.94 98 GLY A C 1
ATOM 763 O O . GLY A 1 98 ? 3.555 -2.653 -11.522 1.00 88.94 98 GLY A O 1
ATOM 764 N N . ALA A 1 99 ? 4.701 -0.979 -12.486 1.00 89.44 99 ALA A N 1
ATOM 765 C CA . ALA A 1 99 ? 5.761 -1.810 -13.067 1.00 89.44 99 ALA A CA 1
ATOM 766 C C . ALA A 1 99 ? 7.085 -1.736 -12.280 1.00 89.44 99 ALA A C 1
ATOM 768 O O . ALA A 1 99 ? 8.068 -2.354 -12.675 1.00 89.44 99 ALA A O 1
ATOM 769 N N . VAL A 1 100 ? 7.103 -0.986 -11.175 1.00 90.94 100 VAL A N 1
ATOM 770 C CA . VAL A 1 100 ? 8.258 -0.800 -10.290 1.00 90.94 100 VAL A CA 1
ATOM 771 C C . VAL A 1 100 ? 7.863 -1.064 -8.839 1.00 90.94 100 VAL A C 1
ATOM 773 O O . VAL A 1 100 ? 6.680 -1.044 -8.489 1.00 90.94 100 VAL A O 1
ATOM 776 N N . GLU A 1 101 ? 8.862 -1.318 -8.002 1.00 93.75 101 GLU A N 1
ATOM 777 C CA . GLU A 1 101 ? 8.688 -1.438 -6.557 1.00 93.75 101 GLU A CA 1
ATOM 778 C C . GLU A 1 101 ? 8.127 -0.137 -5.960 1.00 93.75 101 GLU A C 1
ATOM 780 O O . GLU A 1 101 ? 8.488 0.967 -6.377 1.00 93.75 101 GLU A O 1
ATOM 785 N N . ALA A 1 102 ? 7.214 -0.274 -5.001 1.00 92.88 102 ALA A N 1
ATOM 786 C CA . ALA A 1 102 ? 6.580 0.839 -4.315 1.00 92.88 102 ALA A CA 1
ATOM 787 C C . ALA A 1 102 ? 6.977 0.853 -2.839 1.00 92.88 102 ALA A C 1
ATOM 789 O O . ALA A 1 102 ? 6.770 -0.121 -2.123 1.00 92.88 102 ALA A O 1
ATOM 790 N N . GLU A 1 103 ? 7.511 1.976 -2.370 1.00 93.69 103 GLU A N 1
ATOM 791 C CA . GLU A 1 103 ? 7.724 2.222 -0.943 1.00 93.69 103 GLU A CA 1
ATOM 792 C C . GLU A 1 103 ? 6.482 2.932 -0.396 1.00 93.69 103 GLU A C 1
ATOM 794 O O . GLU A 1 103 ? 6.160 4.042 -0.836 1.00 93.69 103 GLU A O 1
ATOM 799 N N . TRP A 1 104 ? 5.766 2.286 0.524 1.00 92.56 104 TRP A N 1
ATOM 800 C CA . TRP A 1 104 ? 4.540 2.830 1.108 1.00 92.56 104 TRP A CA 1
ATOM 801 C C . TRP A 1 104 ? 4.647 2.982 2.623 1.00 92.56 104 TRP A C 1
ATOM 803 O O . TRP A 1 104 ? 5.347 2.224 3.296 1.00 92.56 104 TRP A O 1
ATOM 813 N N . ASN A 1 105 ? 3.918 3.960 3.153 1.00 93.31 105 ASN A N 1
ATOM 814 C CA . ASN A 1 105 ? 3.776 4.217 4.578 1.00 93.31 105 ASN A CA 1
ATOM 815 C C . ASN A 1 105 ? 2.311 4.526 4.911 1.00 93.31 105 ASN A C 1
ATOM 817 O O . ASN A 1 105 ? 1.625 5.185 4.132 1.00 93.31 105 ASN A O 1
ATOM 821 N N . ALA A 1 106 ? 1.836 4.081 6.069 1.00 92.88 106 ALA A N 1
ATOM 822 C CA . ALA A 1 106 ? 0.476 4.277 6.540 1.00 92.88 106 ALA A CA 1
ATOM 823 C C . ALA A 1 106 ? 0.452 4.952 7.915 1.00 92.88 106 ALA A C 1
ATOM 825 O O . ALA A 1 106 ? 1.206 4.613 8.827 1.00 92.88 106 ALA A O 1
ATOM 826 N N . THR A 1 107 ? -0.446 5.921 8.072 1.00 93.12 107 THR A N 1
ATOM 827 C CA . THR A 1 107 ? -0.605 6.708 9.297 1.00 93.12 107 THR A CA 1
ATOM 828 C C . THR A 1 107 ? -2.078 6.942 9.602 1.00 93.12 107 THR A C 1
ATOM 830 O O . THR A 1 107 ? -2.899 7.055 8.695 1.00 93.12 107 THR A O 1
ATOM 833 N N . LEU A 1 108 ? -2.420 7.036 10.884 1.00 92.81 108 LEU A N 1
ATOM 834 C CA . LEU A 1 108 ? -3.760 7.418 11.322 1.00 92.81 108 LEU A CA 1
ATOM 835 C C . LEU A 1 108 ? -3.820 8.928 11.551 1.00 92.81 108 LEU A C 1
ATOM 837 O O . LEU A 1 108 ? -2.943 9.514 12.191 1.00 92.81 108 LEU A O 1
ATOM 841 N N . VAL A 1 109 ? -4.858 9.571 11.026 1.00 88.56 109 VAL A N 1
ATOM 842 C CA . VAL A 1 109 ? -5.096 11.003 11.229 1.00 88.56 109 VAL A CA 1
ATOM 843 C C . VAL A 1 109 ? -5.538 11.258 12.667 1.00 88.56 109 VAL A C 1
ATOM 845 O O . VAL A 1 109 ? -6.364 10.536 13.210 1.00 88.56 109 VAL A O 1
ATOM 848 N N . GLY A 1 110 ? -4.993 12.307 13.284 1.00 72.69 110 GLY A N 1
ATOM 849 C CA . GLY A 1 110 ? -5.349 12.708 14.650 1.00 72.69 110 GLY A CA 1
ATOM 850 C C . GLY A 1 110 ? -4.492 12.068 15.744 1.00 72.69 110 GLY A C 1
ATOM 851 O O . GLY A 1 110 ? -4.512 12.549 16.870 1.00 72.69 110 GLY A O 1
ATOM 852 N N . VAL A 1 111 ? -3.663 11.065 15.426 1.00 61.84 111 VAL A N 1
ATOM 853 C CA . VAL A 1 111 ? -2.689 10.516 16.382 1.00 61.84 111 VAL A CA 1
ATOM 854 C C . VAL A 1 111 ? -1.461 11.431 16.418 1.00 61.84 111 VAL A C 1
ATOM 856 O O . VAL A 1 111 ? -0.587 11.357 15.549 1.00 61.84 111 VAL A O 1
ATOM 859 N N . LYS A 1 112 ? -1.356 12.317 17.415 1.00 51.69 112 LYS A N 1
ATOM 860 C CA . LYS A 1 112 ? -0.090 13.022 17.671 1.00 51.69 112 LYS A CA 1
ATOM 861 C C . LYS A 1 112 ? 0.905 12.040 18.292 1.00 51.69 112 LYS A C 1
ATOM 863 O O . LYS A 1 112 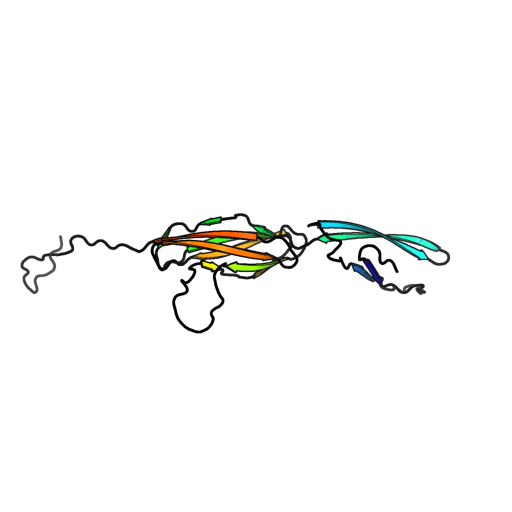? 0.595 11.335 19.248 1.00 51.69 112 LYS A O 1
ATOM 868 N N . ARG A 1 113 ? 2.132 11.985 17.757 1.00 47.47 113 ARG A N 1
ATOM 869 C CA . ARG A 1 113 ? 3.227 11.203 18.357 1.00 47.47 113 ARG A CA 1
ATOM 870 C C . ARG A 1 113 ? 3.449 11.698 19.787 1.00 47.47 113 ARG A C 1
ATOM 872 O O . ARG A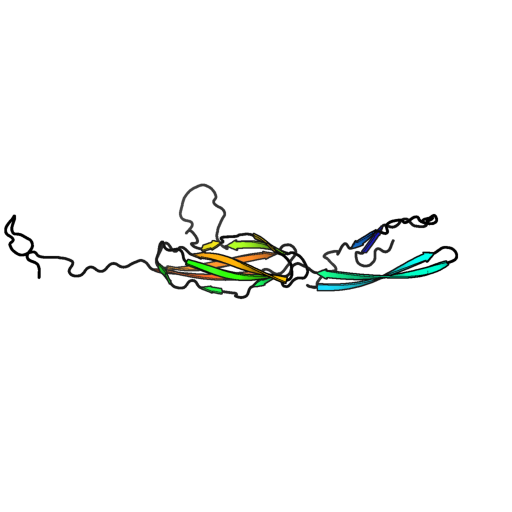 1 113 ? 3.797 12.865 19.962 1.00 47.47 113 ARG A O 1
ATOM 879 N N . ARG A 1 114 ? 3.235 10.811 20.769 1.00 47.56 114 ARG A N 1
ATOM 880 C CA . ARG A 1 114 ? 3.364 11.046 22.218 1.00 47.56 114 ARG A CA 1
ATOM 881 C C . ARG A 1 114 ? 4.477 12.052 22.535 1.00 47.56 114 ARG A C 1
ATOM 883 O O . ARG A 1 114 ? 5.659 11.707 22.521 1.00 47.56 114 ARG A O 1
ATOM 890 N N . ARG A 1 115 ? 4.102 13.288 22.871 1.00 44.84 115 ARG A N 1
ATOM 891 C CA . ARG A 1 115 ? 4.947 14.141 23.709 1.00 44.84 115 ARG A CA 1
ATOM 892 C C . ARG A 1 115 ? 4.734 13.660 25.139 1.00 44.84 115 ARG A C 1
ATOM 894 O O . ARG A 1 115 ? 3.606 13.410 25.549 1.00 44.84 115 ARG A O 1
ATOM 901 N N . ARG A 1 116 ? 5.830 13.431 25.865 1.00 52.47 116 ARG A N 1
ATOM 902 C CA . ARG A 1 116 ? 5.758 13.118 27.295 1.00 52.47 116 ARG A CA 1
ATOM 903 C C . ARG A 1 116 ? 4.967 14.238 27.982 1.00 52.47 116 ARG A C 1
ATOM 905 O O . ARG A 1 116 ? 5.269 15.400 27.731 1.00 52.47 116 ARG A O 1
ATOM 912 N N . TYR A 1 117 ? 4.058 13.827 28.867 1.00 43.81 117 TYR A N 1
ATOM 913 C CA . TYR A 1 117 ? 3.294 14.597 29.858 1.00 43.81 117 TYR A CA 1
ATOM 914 C C . TYR A 1 117 ? 1.812 14.926 29.561 1.00 43.81 117 TYR A C 1
ATOM 916 O O . TYR A 1 117 ? 1.503 15.677 28.648 1.00 43.81 117 TYR A O 1
ATOM 924 N N . LYS A 1 118 ? 0.976 14.332 30.436 1.00 46.41 118 LYS A N 1
ATOM 925 C CA . LYS A 1 118 ? -0.345 14.677 31.005 1.00 46.41 118 LYS A CA 1
ATOM 926 C C . LYS A 1 118 ? -1.450 15.357 30.173 1.00 46.41 118 LYS A C 1
ATOM 928 O O . LYS A 1 118 ? -1.267 16.416 29.594 1.00 46.41 118 LYS A O 1
ATOM 933 N N . ASP A 1 119 ? -2.628 14.764 30.384 1.00 40.12 119 ASP A N 1
ATOM 934 C CA . ASP A 1 119 ? -4.002 15.257 30.252 1.00 40.12 119 ASP A CA 1
ATOM 935 C C . ASP A 1 119 ? -4.686 15.205 28.868 1.00 40.12 119 ASP A C 1
ATOM 937 O O . ASP A 1 119 ? -4.350 15.908 27.923 1.00 40.12 119 ASP A O 1
ATOM 941 N N . SER A 1 120 ? -5.690 14.315 28.822 1.00 51.81 120 SER A N 1
ATOM 942 C CA . SER A 1 120 ? -6.926 14.353 28.022 1.00 51.81 120 SER A CA 1
ATOM 943 C C . SER A 1 120 ? -6.880 14.410 26.486 1.00 51.81 120 SER A C 1
ATOM 945 O O . SER A 1 120 ? -7.854 14.852 25.879 1.00 51.81 120 SER A O 1
ATOM 947 N N . GLU A 1 121 ? -5.860 13.867 25.815 1.00 56.09 121 GLU A N 1
ATOM 948 C CA . GLU A 1 121 ? -6.045 13.455 24.411 1.00 56.09 121 GLU A CA 1
ATOM 949 C C . GLU A 1 121 ? -6.727 12.077 24.382 1.00 56.09 121 GLU A C 1
ATOM 951 O O . GLU A 1 121 ? -6.158 11.077 24.821 1.00 56.09 121 GLU A O 1
ATOM 956 N N . GLU A 1 122 ? -7.982 12.036 23.924 1.00 63.84 122 GLU A N 1
ATOM 957 C CA . GLU A 1 122 ? -8.721 10.787 23.733 1.00 63.84 122 GLU A CA 1
ATOM 958 C C . GLU A 1 122 ? -7.925 9.845 22.826 1.00 63.84 122 GLU A C 1
ATOM 960 O O . GLU A 1 122 ? -7.640 10.161 21.670 1.00 63.84 122 GLU A O 1
ATOM 965 N N . GLU A 1 123 ? -7.543 8.688 23.363 1.00 72.81 123 GLU A N 1
ATOM 966 C CA . GLU A 1 123 ? -6.778 7.699 22.617 1.00 72.81 123 GLU A CA 1
ATOM 967 C C . GLU A 1 123 ? -7.628 7.183 21.450 1.00 72.81 123 GLU A C 1
ATOM 969 O O . GLU A 1 123 ? -8.748 6.701 21.635 1.00 72.81 123 GLU A O 1
ATOM 974 N N . ILE A 1 124 ? -7.109 7.332 20.231 1.00 85.31 124 ILE A N 1
ATOM 975 C CA . ILE A 1 124 ? -7.738 6.797 19.026 1.00 85.31 124 ILE A CA 1
ATOM 976 C C . ILE A 1 124 ? -7.598 5.270 19.108 1.00 85.31 124 ILE A C 1
ATOM 978 O O . ILE A 1 124 ? -6.474 4.775 19.039 1.00 85.31 124 ILE A O 1
ATOM 982 N N . PRO A 1 125 ? -8.700 4.509 19.227 1.00 93.19 12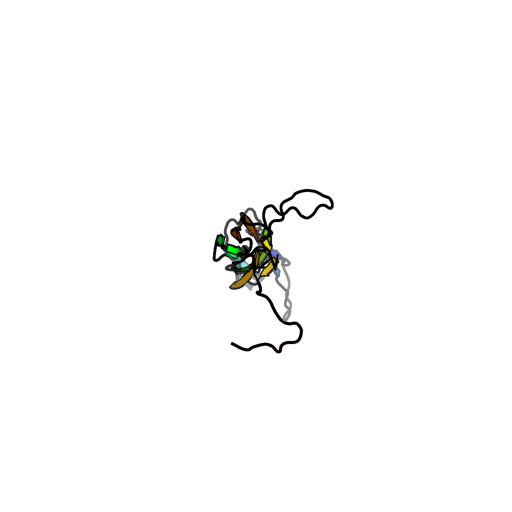5 PRO A N 1
ATOM 983 C CA . PRO A 1 125 ? -8.667 3.064 19.486 1.00 93.19 125 PRO A CA 1
ATOM 984 C C . PRO A 1 125 ? -8.275 2.225 18.261 1.00 93.19 125 PRO A C 1
ATOM 986 O O . PRO A 1 125 ? -8.437 1.008 18.272 1.00 93.19 125 PRO A O 1
ATOM 989 N N . PHE A 1 126 ? -7.801 2.859 17.190 1.00 95.31 126 PHE A N 1
ATOM 990 C CA . PHE A 1 126 ? -7.363 2.194 15.970 1.00 95.31 126 PHE A CA 1
ATOM 991 C C . PHE A 1 126 ? -5.840 2.083 15.948 1.00 95.31 126 PHE A C 1
ATOM 993 O O . PHE A 1 126 ? -5.132 3.012 16.338 1.00 95.31 126 PHE A O 1
ATOM 1000 N N . PHE A 1 127 ? -5.319 0.977 15.425 1.00 94.38 127 PHE A N 1
ATOM 1001 C CA . PHE A 1 127 ? -3.885 0.793 15.213 1.00 94.38 127 PHE A CA 1
ATOM 1002 C C . PHE A 1 127 ? -3.600 0.033 13.919 1.00 94.38 127 PHE A C 1
ATOM 1004 O O . PHE A 1 127 ? -4.421 -0.736 13.425 1.00 94.38 127 PHE A O 1
ATOM 1011 N N . ILE A 1 128 ? -2.408 0.245 13.368 1.00 94.56 128 ILE A N 1
ATOM 1012 C CA . ILE A 1 128 ? -1.943 -0.410 12.144 1.00 94.56 128 ILE A CA 1
ATOM 1013 C C . ILE A 1 128 ? -0.838 -1.385 12.547 1.00 94.56 128 ILE A C 1
ATOM 1015 O O . ILE A 1 128 ? 0.147 -0.963 13.155 1.00 94.56 128 ILE A O 1
ATOM 1019 N N . LYS A 1 129 ? -0.963 -2.675 12.210 1.00 92.81 129 LYS A N 1
ATOM 1020 C CA . LYS A 1 129 ? 0.073 -3.663 12.568 1.00 92.81 129 LYS A CA 1
ATOM 1021 C C . LYS A 1 129 ? 1.390 -3.434 11.821 1.00 92.81 129 LYS A C 1
ATOM 1023 O O . LYS A 1 129 ? 2.460 -3.576 12.406 1.00 92.81 129 LYS A O 1
ATOM 1028 N N . ARG A 1 130 ? 1.317 -3.071 10.536 1.00 89.88 130 ARG A N 1
ATOM 1029 C CA . ARG A 1 130 ? 2.476 -2.760 9.686 1.00 89.88 130 ARG A CA 1
ATOM 1030 C C . ARG A 1 130 ? 2.312 -1.377 9.073 1.00 89.88 130 ARG A C 1
ATOM 1032 O O . ARG A 1 130 ? 1.417 -1.159 8.266 1.00 89.88 130 ARG A O 1
ATOM 1039 N N . ILE A 1 131 ? 3.203 -0.463 9.440 1.00 88.38 131 ILE A N 1
ATOM 1040 C CA . ILE A 1 131 ? 3.139 0.936 9.002 1.00 88.38 131 ILE A CA 1
ATOM 1041 C C . ILE A 1 131 ? 3.825 1.193 7.659 1.00 88.38 131 ILE A C 1
ATOM 1043 O O . ILE A 1 131 ? 3.619 2.255 7.104 1.00 88.38 131 ILE A O 1
ATOM 1047 N N . GLY A 1 132 ? 4.599 0.259 7.106 1.00 88.62 132 GLY A N 1
ATOM 1048 C CA . GLY A 1 132 ? 5.200 0.428 5.783 1.00 88.62 132 GLY A CA 1
ATOM 1049 C C . GLY A 1 132 ? 6.096 -0.734 5.378 1.00 88.62 132 GLY A C 1
ATOM 1050 O O . GLY A 1 132 ? 6.482 -1.549 6.220 1.00 88.62 132 GLY A O 1
ATOM 1051 N N . ALA A 1 133 ? 6.397 -0.813 4.084 1.00 87.31 133 ALA A N 1
ATOM 1052 C CA . ALA A 1 133 ? 7.312 -1.784 3.490 1.00 87.31 133 ALA A CA 1
ATOM 1053 C C . ALA A 1 133 ? 7.711 -1.363 2.065 1.00 87.31 133 ALA A C 1
ATOM 1055 O O . ALA A 1 133 ? 7.069 -0.509 1.445 1.00 87.31 133 ALA A O 1
ATOM 1056 N N . LEU A 1 134 ? 8.751 -2.012 1.539 1.00 90.38 134 LEU A N 1
ATOM 1057 C CA . LEU A 1 134 ? 8.969 -2.104 0.099 1.00 90.38 134 LEU A CA 1
ATOM 1058 C C . LEU A 1 134 ? 8.029 -3.162 -0.471 1.00 90.38 134 LEU A C 1
ATOM 1060 O O . LEU A 1 134 ? 7.903 -4.252 0.086 1.00 90.38 134 LEU A O 1
ATOM 1064 N N . PHE A 1 135 ? 7.348 -2.815 -1.555 1.00 88.56 135 PHE A N 1
ATOM 1065 C CA . PHE A 1 135 ? 6.262 -3.610 -2.096 1.00 88.56 135 PHE A CA 1
ATOM 1066 C C . PHE A 1 135 ? 6.498 -3.915 -3.584 1.00 88.56 135 PHE A C 1
ATOM 1068 O O . PHE A 1 135 ? 6.447 -2.991 -4.408 1.00 88.56 135 PHE A O 1
ATOM 1075 N N . PRO A 1 136 ? 6.768 -5.185 -3.950 1.00 93.62 136 PRO A N 1
ATOM 1076 C CA . PRO A 1 136 ? 7.114 -5.572 -5.317 1.00 93.62 136 PRO A CA 1
ATOM 1077 C C . PRO A 1 136 ? 6.052 -5.191 -6.361 1.00 93.62 136 PRO A C 1
ATOM 1079 O O . PRO A 1 136 ? 4.881 -5.016 -6.027 1.00 93.62 136 PRO A O 1
ATOM 1082 N N . PRO A 1 137 ? 6.422 -5.050 -7.644 1.00 93.62 137 PRO A N 1
ATOM 1083 C CA . PRO A 1 137 ? 5.460 -4.780 -8.706 1.00 93.62 137 PRO A CA 1
ATOM 1084 C C . PRO A 1 137 ? 4.526 -5.970 -8.946 1.00 93.62 137 PRO A C 1
ATOM 1086 O O . PRO A 1 137 ? 4.933 -7.126 -8.858 1.00 93.62 137 PRO A O 1
ATOM 1089 N N . LYS A 1 138 ? 3.281 -5.675 -9.338 1.00 91.88 138 LYS A N 1
ATOM 1090 C CA . LYS A 1 138 ? 2.251 -6.660 -9.721 1.00 91.88 138 LYS A CA 1
ATOM 1091 C C . LYS A 1 138 ? 1.852 -7.646 -8.615 1.00 91.88 138 LYS A C 1
ATOM 1093 O O . LYS A 1 138 ? 1.290 -8.696 -8.917 1.00 91.88 138 LYS A O 1
ATOM 1098 N N . THR A 1 139 ? 2.069 -7.295 -7.352 1.00 93.81 139 THR A N 1
ATOM 1099 C CA . THR A 1 139 ? 1.651 -8.088 -6.187 1.00 93.81 139 THR A CA 1
ATOM 1100 C C . THR A 1 139 ? 0.503 -7.424 -5.419 1.00 93.81 139 THR A C 1
ATOM 1102 O O . THR A 1 139 ? 0.128 -6.271 -5.667 1.00 93.81 139 THR A O 1
ATOM 1105 N N . ALA A 1 140 ? -0.092 -8.185 -4.499 1.00 93.94 140 ALA A N 1
ATOM 1106 C CA . ALA A 1 140 ? -1.122 -7.743 -3.565 1.00 93.94 140 ALA A CA 1
ATOM 1107 C C . ALA A 1 140 ? -0.759 -8.216 -2.149 1.00 93.94 140 ALA A C 1
ATOM 1109 O O . ALA A 1 140 ? -0.296 -9.342 -1.982 1.00 93.94 140 ALA A O 1
ATOM 1110 N N . GLU A 1 141 ? -0.983 -7.372 -1.146 1.00 91.69 141 GLU A N 1
ATOM 1111 C CA . GLU A 1 141 ? -0.756 -7.670 0.271 1.00 91.69 141 GLU A CA 1
ATOM 1112 C C . GLU A 1 141 ? -1.917 -7.154 1.125 1.00 91.69 141 GLU A C 1
ATOM 1114 O O . GLU A 1 141 ? -2.625 -6.219 0.747 1.00 91.69 141 GLU A O 1
ATOM 1119 N N . LEU A 1 142 ? -2.108 -7.767 2.293 1.00 94.06 142 LEU A N 1
ATOM 1120 C CA . LEU A 1 142 ? -3.092 -7.328 3.276 1.00 94.06 142 LEU A CA 1
ATOM 1121 C C . LEU A 1 142 ? -2.447 -6.369 4.275 1.00 94.06 142 LEU A C 1
ATOM 1123 O O . LEU A 1 142 ? -1.434 -6.692 4.896 1.00 94.06 142 LEU A O 1
ATOM 1127 N N . ILE A 1 143 ? -3.076 -5.213 4.472 1.00 93.81 143 ILE A N 1
ATOM 1128 C CA . ILE A 1 143 ? -2.793 -4.333 5.605 1.00 93.81 143 ILE A CA 1
ATOM 1129 C C . ILE A 1 143 ? -3.798 -4.662 6.698 1.00 93.81 143 ILE A C 1
ATOM 1131 O O . ILE A 1 143 ? -5.001 -4.513 6.497 1.00 93.81 143 ILE A O 1
ATOM 1135 N N . GLU A 1 144 ? -3.301 -5.086 7.853 1.00 96.81 144 GLU A N 1
ATOM 1136 C CA . GLU A 1 144 ? -4.122 -5.371 9.024 1.00 96.81 144 GLU A CA 1
ATOM 1137 C C . GLU A 1 144 ? -4.291 -4.114 9.890 1.00 96.81 144 GLU A C 1
ATOM 1139 O O . GLU A 1 144 ? -3.310 -3.522 10.366 1.00 96.81 144 GLU A O 1
ATOM 1144 N N . ILE A 1 145 ? -5.547 -3.742 10.127 1.00 97.31 145 ILE A N 1
ATOM 1145 C CA . ILE A 1 145 ? -5.953 -2.642 10.998 1.00 97.31 145 ILE A CA 1
ATOM 1146 C C . ILE A 1 145 ? -6.739 -3.224 12.170 1.00 97.31 145 ILE A C 1
ATOM 1148 O O . ILE A 1 145 ? -7.662 -4.015 11.980 1.00 97.31 145 ILE A O 1
ATOM 1152 N N . GLY A 1 146 ? -6.355 -2.843 13.383 1.00 97.56 146 GLY A N 1
ATOM 1153 C CA . GLY A 1 146 ? -7.032 -3.241 14.608 1.00 97.56 146 GLY A CA 1
ATOM 1154 C C . GLY A 1 146 ? -7.840 -2.104 15.222 1.00 97.56 146 GLY A C 1
ATOM 1155 O O . GLY A 1 146 ? -7.490 -0.934 15.063 1.00 97.56 146 GLY A O 1
ATOM 1156 N N . PHE A 1 147 ? -8.895 -2.468 15.945 1.00 97.69 147 PHE A N 1
ATOM 1157 C CA . PHE A 1 147 ? -9.774 -1.578 16.698 1.00 97.69 147 PHE A CA 1
ATOM 1158 C C . PHE A 1 147 ? -10.031 -2.167 18.093 1.00 97.69 147 PHE A C 1
ATOM 1160 O O . PHE A 1 147 ? -10.449 -3.322 18.205 1.00 97.69 147 PHE A O 1
ATOM 1167 N N . ILE A 1 148 ? -9.745 -1.388 19.144 1.00 96.75 148 ILE A N 1
ATOM 1168 C CA . ILE A 1 148 ? -9.948 -1.748 20.559 1.00 96.75 148 ILE A CA 1
ATOM 1169 C C . ILE A 1 148 ? -10.687 -0.596 21.258 1.00 96.75 148 ILE A C 1
ATOM 1171 O O . ILE A 1 148 ? -10.041 0.299 21.814 1.00 96.75 148 ILE A O 1
ATOM 1175 N N . PRO A 1 149 ? -12.030 -0.551 21.209 1.00 95.38 149 PRO A N 1
ATOM 1176 C CA . PRO A 1 149 ? -12.788 0.494 21.883 1.00 95.38 149 PRO A CA 1
ATOM 1177 C C . PRO A 1 149 ? -12.695 0.347 23.403 1.00 95.38 149 PRO A C 1
ATOM 1179 O O . PRO A 1 149 ? -12.609 -0.757 23.940 1.00 95.38 149 PRO A O 1
ATOM 1182 N N . THR A 1 150 ? -12.747 1.473 24.108 1.00 92.56 150 THR A N 1
ATOM 1183 C CA . THR A 1 150 ? -12.711 1.520 25.582 1.00 92.56 150 THR A CA 1
ATOM 1184 C C . THR A 1 150 ? -13.963 2.129 26.198 1.00 92.56 150 THR A C 1
ATOM 1186 O O . THR A 1 150 ? -14.128 2.054 27.411 1.00 92.56 150 THR A O 1
ATOM 1189 N N . LYS A 1 151 ? -14.834 2.735 25.385 1.00 92.44 151 LYS A N 1
ATOM 1190 C CA . LYS A 1 151 ? -16.080 3.385 25.805 1.00 92.44 151 LYS A CA 1
ATOM 1191 C C . LYS A 1 151 ? -17.195 3.056 24.819 1.00 92.44 151 LYS A C 1
ATOM 1193 O O . LYS A 1 151 ? -16.919 2.917 23.625 1.00 92.44 151 LYS A O 1
ATOM 1198 N N . GLU A 1 152 ? -18.435 3.001 25.303 1.00 94.25 152 GLU A N 1
ATOM 1199 C CA . GLU A 1 152 ? -19.626 2.840 24.455 1.00 94.25 152 GLU A CA 1
ATOM 1200 C C . GLU A 1 152 ? -19.882 4.116 23.633 1.00 94.25 152 GLU A C 1
ATOM 1202 O O . GLU A 1 152 ? -20.534 5.056 24.086 1.00 94.25 152 GLU A O 1
ATOM 1207 N N . ARG A 1 153 ? -19.287 4.194 22.437 1.00 93.50 153 ARG A N 1
ATOM 1208 C CA . ARG A 1 153 ? -19.460 5.302 21.484 1.00 93.50 153 ARG A CA 1
ATOM 1209 C C . ARG A 1 153 ? -19.024 4.918 20.074 1.00 93.50 153 ARG A C 1
ATOM 1211 O O . ARG A 1 153 ? -18.247 3.981 19.902 1.00 93.50 153 ARG A O 1
ATOM 1218 N N . LEU A 1 154 ? -19.437 5.719 19.093 1.00 94.38 154 LEU A N 1
ATOM 1219 C CA . LEU A 1 154 ? -18.912 5.678 17.729 1.00 94.38 154 LEU A CA 1
ATOM 1220 C C . LEU A 1 154 ? -17.521 6.329 17.659 1.00 94.38 154 LEU A C 1
ATOM 1222 O O . LEU A 1 154 ? -17.300 7.413 18.205 1.00 94.38 154 LEU A O 1
ATOM 1226 N N . TYR A 1 155 ? -16.597 5.682 16.957 1.00 94.00 155 TYR A N 1
ATOM 1227 C CA . TYR A 1 155 ? -15.268 6.190 16.644 1.00 94.00 155 TYR A CA 1
ATOM 1228 C C . TYR A 1 155 ? -15.080 6.269 15.131 1.00 94.00 155 TYR A C 1
ATOM 1230 O O . TYR A 1 155 ? -15.365 5.316 14.407 1.00 94.00 155 TYR A O 1
ATOM 1238 N N . GLU A 1 156 ? -14.520 7.386 14.671 1.00 94.25 156 GLU A N 1
ATOM 1239 C CA . GLU A 1 156 ? -14.202 7.613 13.265 1.00 94.25 156 GLU A CA 1
ATOM 1240 C C . GLU A 1 156 ? -12.792 8.190 13.121 1.00 94.25 156 GLU A C 1
ATOM 1242 O O . GLU A 1 156 ? -12.379 9.083 13.865 1.00 94.25 156 GLU A O 1
ATOM 1247 N N . THR A 1 157 ? -12.029 7.686 12.154 1.00 94.44 157 THR A N 1
ATOM 1248 C CA . THR A 1 157 ? -10.737 8.270 11.770 1.00 94.44 157 THR A CA 1
ATOM 1249 C C . THR A 1 157 ? -10.420 7.985 10.301 1.00 94.44 157 THR A C 1
ATOM 1251 O O . THR A 1 157 ? -11.163 7.302 9.597 1.00 94.44 157 THR A O 1
ATOM 1254 N N . LEU A 1 158 ? -9.305 8.526 9.816 1.00 95.19 158 LEU A N 1
ATOM 1255 C CA . LEU A 1 158 ? -8.795 8.286 8.473 1.00 95.19 158 LEU A CA 1
ATOM 1256 C C . LEU A 1 158 ? -7.434 7.596 8.548 1.00 95.19 158 LEU A C 1
ATOM 1258 O O . LEU A 1 158 ? -6.502 8.093 9.183 1.00 95.19 158 LEU A O 1
ATOM 1262 N N . LEU A 1 159 ? -7.299 6.494 7.821 1.00 95.00 159 LEU A N 1
ATOM 1263 C CA . LEU A 1 159 ? -6.021 5.908 7.447 1.00 95.00 159 LEU A CA 1
ATOM 1264 C C . LEU A 1 159 ? -5.496 6.647 6.213 1.00 95.00 159 LEU A C 1
ATOM 1266 O O . LEU A 1 159 ? -6.114 6.593 5.153 1.00 95.00 159 LEU A O 1
ATOM 1270 N N . LYS A 1 160 ? -4.363 7.334 6.338 1.00 94.50 160 LYS A N 1
ATOM 1271 C CA . LYS A 1 160 ? -3.619 7.927 5.221 1.00 94.50 160 LYS A CA 1
ATOM 1272 C C . LYS A 1 160 ? -2.524 6.974 4.788 1.00 94.50 160 LYS A C 1
ATOM 1274 O O . LYS A 1 160 ? -1.690 6.608 5.614 1.00 94.50 160 LYS A O 1
ATOM 1279 N N . LEU A 1 161 ? -2.494 6.637 3.505 1.00 93.50 161 LEU A N 1
ATOM 1280 C CA . LEU A 1 161 ? -1.404 5.876 2.917 1.00 93.50 161 LEU A CA 1
ATOM 1281 C C . LEU A 1 161 ? -0.682 6.744 1.884 1.00 93.50 161 LEU A C 1
ATOM 1283 O O . LEU A 1 161 ? -1.284 7.349 0.994 1.00 93.50 161 LEU A O 1
ATOM 1287 N N . GLU A 1 162 ? 0.626 6.847 2.068 1.00 92.06 162 GLU A N 1
ATOM 1288 C CA . GLU A 1 162 ? 1.535 7.632 1.250 1.00 92.06 162 GLU A CA 1
ATOM 1289 C C . GLU A 1 162 ? 2.471 6.679 0.516 1.00 92.06 162 GLU A C 1
ATOM 1291 O O . GLU A 1 162 ? 3.066 5.789 1.123 1.00 92.06 162 GLU A O 1
ATOM 1296 N N . VAL A 1 163 ? 2.600 6.865 -0.794 1.00 91.62 163 VAL A N 1
ATOM 1297 C CA . VAL A 1 163 ? 3.535 6.104 -1.622 1.00 91.62 163 VAL A CA 1
ATOM 1298 C C . VAL A 1 163 ? 4.608 7.063 -2.107 1.00 91.62 163 VAL A C 1
ATOM 1300 O O . VAL A 1 163 ? 4.316 8.102 -2.702 1.00 91.62 163 VAL A O 1
ATOM 1303 N N . LYS A 1 164 ? 5.869 6.737 -1.839 1.00 88.81 164 LYS A N 1
ATOM 1304 C CA . LYS A 1 164 ? 6.995 7.588 -2.216 1.00 88.81 164 LYS A CA 1
ATOM 1305 C C . LYS A 1 164 ? 7.038 7.764 -3.733 1.00 88.81 164 LYS A C 1
ATOM 1307 O O . LYS A 1 164 ? 6.843 6.813 -4.483 1.00 88.81 164 LYS A O 1
ATOM 1312 N N . HIS A 1 165 ? 7.306 8.990 -4.180 1.00 83.69 165 HIS A N 1
ATOM 1313 C CA . HIS A 1 165 ? 7.315 9.369 -5.600 1.00 83.69 165 HIS A CA 1
ATOM 1314 C C . HIS A 1 165 ? 5.972 9.193 -6.334 1.00 83.69 165 HIS A C 1
ATOM 1316 O O . HIS A 1 165 ? 5.930 9.365 -7.550 1.00 83.69 165 HIS A O 1
ATOM 1322 N N . ASN A 1 166 ? 4.877 8.920 -5.620 1.00 83.06 166 ASN A N 1
ATOM 1323 C CA . ASN A 1 166 ? 3.525 8.982 -6.157 1.00 83.06 166 ASN A CA 1
ATOM 1324 C C . ASN A 1 166 ? 2.837 10.258 -5.631 1.00 83.06 166 ASN A C 1
ATOM 1326 O O . ASN A 1 166 ? 2.734 10.435 -4.416 1.00 83.06 166 ASN A O 1
ATOM 1330 N N . PRO A 1 167 ? 2.377 11.170 -6.505 1.00 73.88 167 PRO A N 1
ATOM 1331 C CA . PRO A 1 167 ? 1.680 12.380 -6.072 1.00 73.88 167 PRO A CA 1
ATOM 1332 C C . PRO A 1 167 ? 0.261 12.108 -5.544 1.00 73.88 167 PRO A C 1
ATOM 1334 O O . PRO A 1 167 ? -0.310 12.965 -4.866 1.00 73.88 167 PRO A O 1
ATOM 1337 N N . GLU A 1 168 ? -0.330 10.948 -5.848 1.00 82.44 168 GLU A N 1
ATOM 1338 C CA . GLU A 1 168 ? -1.681 10.603 -5.409 1.00 82.44 168 GLU A CA 1
ATOM 1339 C C . GLU A 1 168 ? -1.698 10.205 -3.930 1.00 82.44 168 GLU A C 1
ATOM 1341 O O . GLU A 1 168 ? -1.045 9.251 -3.505 1.00 82.44 168 GLU A O 1
ATOM 1346 N N . LYS A 1 169 ? -2.500 10.926 -3.144 1.00 83.44 169 LYS A N 1
ATOM 1347 C CA . LYS A 1 169 ? -2.784 10.577 -1.750 1.00 83.44 169 LYS A CA 1
ATOM 1348 C C . LYS A 1 169 ? -3.962 9.617 -1.709 1.00 83.44 169 LYS A C 1
ATOM 1350 O O . LYS A 1 169 ? -4.987 9.893 -2.330 1.00 83.44 169 LYS A O 1
ATOM 1355 N N . MET A 1 170 ? -3.849 8.540 -0.937 1.00 91.31 170 MET A N 1
ATOM 1356 C CA . MET A 1 170 ? -4.964 7.621 -0.721 1.00 91.31 170 MET A CA 1
ATOM 1357 C C . MET A 1 170 ? -5.374 7.594 0.751 1.00 91.31 170 MET A C 1
ATOM 1359 O O . MET A 1 170 ? -4.540 7.666 1.658 1.00 91.31 170 MET A O 1
ATOM 1363 N N . THR A 1 171 ? -6.681 7.522 0.978 1.00 94.62 171 THR A N 1
ATOM 1364 C CA . THR A 1 171 ? -7.281 7.559 2.310 1.00 94.62 171 THR A CA 1
ATOM 1365 C C . THR A 1 171 ? -8.380 6.520 2.436 1.00 94.62 171 THR A C 1
ATOM 1367 O O . THR A 1 171 ? -9.162 6.350 1.500 1.00 94.62 171 THR A O 1
ATOM 1370 N N . VAL A 1 172 ? -8.474 5.896 3.609 1.00 96.81 172 VAL A N 1
ATOM 1371 C CA . VAL A 1 172 ? -9.574 4.998 3.983 1.00 96.81 172 VAL A CA 1
ATOM 1372 C C . VAL A 1 172 ? -10.226 5.517 5.259 1.00 96.81 172 VAL A C 1
ATOM 1374 O O . VAL A 1 172 ? -9.527 5.825 6.223 1.00 96.81 172 VAL A O 1
ATOM 1377 N N . GLN A 1 173 ? -11.553 5.607 5.275 1.00 97.19 173 GLN A N 1
ATOM 1378 C CA . GLN A 1 173 ? -12.329 5.885 6.478 1.00 97.19 173 GLN A CA 1
ATOM 1379 C C . GLN A 1 173 ? -12.403 4.642 7.359 1.00 97.19 173 GLN A C 1
ATOM 1381 O O . GLN A 1 173 ? -12.778 3.573 6.889 1.00 97.19 173 GLN A O 1
ATOM 1386 N N . LEU A 1 174 ? -12.042 4.780 8.629 1.00 97.50 174 LEU A N 1
ATOM 1387 C CA . LEU A 1 174 ? -12.193 3.737 9.635 1.00 97.50 174 LEU A CA 1
ATOM 1388 C C . LEU A 1 174 ? -13.353 4.122 10.548 1.00 97.50 174 LEU A C 1
ATOM 1390 O O . LEU A 1 174 ? -13.373 5.248 11.050 1.00 97.50 174 LEU A O 1
ATOM 1394 N N . ILE A 1 175 ? -14.294 3.203 10.744 1.00 97.12 175 ILE A N 1
ATOM 1395 C CA . ILE A 1 175 ? -15.504 3.407 11.550 1.00 97.12 175 ILE A CA 1
ATOM 1396 C C . ILE A 1 175 ? -15.651 2.215 12.492 1.00 97.12 175 ILE A C 1
ATOM 1398 O O . ILE A 1 175 ? -15.366 1.089 12.097 1.00 97.12 175 ILE A O 1
ATOM 1402 N N . GLY A 1 176 ? -16.068 2.438 13.733 1.00 96.88 176 GLY A N 1
ATOM 1403 C CA . GLY A 1 176 ? -16.403 1.354 14.654 1.00 96.88 176 GLY A CA 1
ATOM 1404 C C . GLY A 1 176 ? -17.028 1.872 15.939 1.00 96.88 176 GLY A C 1
ATOM 1405 O O . GLY A 1 176 ? -16.711 2.976 16.383 1.00 96.88 176 GLY A O 1
ATOM 1406 N N . SER A 1 177 ? -17.890 1.072 16.552 1.00 96.75 177 SER A N 1
ATOM 1407 C CA . SER A 1 177 ? -18.592 1.413 17.789 1.00 96.75 177 SER A CA 1
ATOM 1408 C C . SER A 1 177 ? -18.128 0.527 18.938 1.00 96.75 177 SER A C 1
ATOM 1410 O O . SER A 1 177 ? -17.964 -0.681 18.781 1.00 96.75 177 SER A O 1
ATOM 1412 N N . GLY A 1 178 ? -17.909 1.127 20.105 1.00 96.31 178 GLY A N 1
ATOM 1413 C CA . GLY A 1 178 ? -17.752 0.384 21.352 1.00 96.31 178 GLY A CA 1
ATOM 1414 C C . GLY A 1 178 ? -19.107 -0.019 21.925 1.00 96.31 178 GLY A C 1
ATOM 1415 O O . GLY A 1 178 ? -20.021 0.800 21.923 1.00 96.31 178 GLY A O 1
ATOM 1416 N N . LEU A 1 179 ? -19.218 -1.237 22.455 1.00 95.19 179 LEU A N 1
ATOM 1417 C CA . LEU A 1 179 ? -20.355 -1.685 23.267 1.00 95.19 179 LEU A CA 1
ATOM 1418 C C . LEU A 1 179 ? -19.890 -2.057 24.676 1.00 95.19 179 LEU A C 1
ATOM 1420 O O . LEU A 1 179 ? -19.058 -2.954 24.838 1.00 95.19 179 LEU A O 1
ATOM 1424 N N . GLU A 1 180 ? -20.427 -1.406 25.709 1.00 93.25 180 GLU A N 1
ATOM 1425 C CA . GLU A 1 180 ? -20.154 -1.824 27.085 1.00 93.25 180 GLU A CA 1
ATOM 1426 C C . GLU A 1 180 ? -20.974 -3.075 27.444 1.00 93.25 180 GLU A C 1
ATOM 1428 O O . GLU A 1 180 ? -22.172 -3.150 27.148 1.00 93.25 180 GLU A O 1
ATOM 1433 N N . PRO A 1 181 ? -20.359 -4.085 28.085 1.00 83.94 181 PRO A N 1
ATOM 1434 C CA . PRO A 1 181 ? -21.086 -5.261 28.532 1.00 83.94 181 PRO A CA 1
ATOM 1435 C C . PRO A 1 181 ? -22.070 -4.875 29.640 1.00 83.94 181 PRO A C 1
ATOM 1437 O O . PRO A 1 181 ? -21.692 -4.291 30.655 1.00 83.94 181 PRO A O 1
ATOM 1440 N N . ARG A 1 182 ? -23.340 -5.249 29.468 1.00 85.38 182 ARG A N 1
ATOM 1441 C CA . ARG A 1 182 ? -24.390 -5.027 30.468 1.00 85.38 182 ARG A CA 1
ATOM 1442 C C . ARG A 1 182 ? -24.709 -6.343 31.166 1.00 85.38 182 ARG A C 1
ATOM 1444 O O . ARG A 1 182 ? -25.134 -7.297 30.521 1.00 85.38 182 ARG A O 1
ATOM 1451 N N . LEU A 1 183 ? -24.501 -6.391 32.480 1.00 84.50 183 LEU A N 1
ATOM 1452 C CA . LEU A 1 183 ? -24.871 -7.536 33.308 1.00 84.50 183 LEU A CA 1
ATOM 1453 C C . LEU A 1 183 ? -26.246 -7.288 33.932 1.00 84.50 183 LEU A C 1
ATOM 1455 O O . LEU A 1 183 ? -26.441 -6.294 34.629 1.00 84.50 183 LEU A O 1
ATOM 1459 N N . PHE A 1 184 ? -27.176 -8.212 33.707 1.00 86.38 184 PHE A N 1
ATOM 1460 C CA . PHE A 1 184 ? -28.460 -8.255 34.398 1.00 86.38 184 PHE A CA 1
ATOM 1461 C C . PHE A 1 184 ? -28.495 -9.499 35.284 1.00 86.38 184 PHE A C 1
ATOM 1463 O O . PHE A 1 184 ? -28.184 -10.597 34.827 1.00 86.38 184 PHE A O 1
ATOM 1470 N N . LEU A 1 185 ? -28.837 -9.317 36.555 1.00 85.88 185 LEU A N 1
ATOM 1471 C CA . LEU A 1 185 ? -28.979 -10.396 37.525 1.00 85.88 185 LEU A CA 1
ATOM 1472 C C . LEU A 1 185 ? -30.446 -10.455 37.941 1.00 85.88 185 LEU A C 1
ATOM 1474 O O . LEU A 1 185 ? -30.991 -9.443 38.375 1.00 85.88 185 LEU A O 1
ATOM 1478 N N . ASP A 1 186 ? -31.063 -11.629 37.822 1.00 85.94 186 ASP A N 1
ATOM 1479 C CA . ASP A 1 186 ? -32.433 -11.868 38.273 1.00 85.94 186 ASP A CA 1
ATOM 1480 C C . ASP A 1 186 ? -32.601 -13.332 38.726 1.00 85.94 186 ASP A C 1
ATOM 1482 O O . ASP A 1 186 ? -32.312 -14.242 37.942 1.00 85.94 186 ASP A O 1
ATOM 1486 N N . PRO A 1 187 ? -33.014 -13.589 39.983 1.00 87.31 187 PRO A N 1
ATOM 1487 C CA . PRO A 1 187 ? -33.274 -12.605 41.033 1.00 87.31 187 PRO A CA 1
ATOM 1488 C C . PRO A 1 187 ? -31.982 -12.006 41.602 1.00 87.31 187 PRO A C 1
ATOM 1490 O O . PRO A 1 187 ? -30.983 -12.693 41.805 1.00 87.31 187 PRO A O 1
ATOM 1493 N N . LEU A 1 188 ? -32.026 -10.718 41.953 1.00 85.94 188 LEU A N 1
ATOM 1494 C CA . LEU A 1 188 ? -30.954 -10.051 42.715 1.00 85.94 188 LEU A CA 1
ATOM 1495 C C . LEU A 1 188 ? -30.845 -10.563 44.159 1.00 85.94 188 LEU A C 1
ATOM 1497 O O . LEU A 1 188 ? -29.943 -10.180 44.901 1.00 85.94 188 LEU A O 1
ATOM 1501 N N . THR A 1 189 ? -31.791 -11.390 44.598 1.00 87.38 189 THR A N 1
ATOM 1502 C CA . THR A 1 189 ? -31.848 -11.927 45.954 1.00 87.38 189 THR A CA 1
ATOM 1503 C C . THR A 1 189 ? -32.216 -13.399 45.904 1.00 87.38 189 THR A C 1
ATOM 1505 O O . THR A 1 189 ? -33.257 -13.771 45.370 1.00 87.38 189 THR A O 1
ATOM 1508 N N . VAL A 1 190 ? -31.378 -14.234 46.513 1.00 87.25 190 VAL A N 1
ATOM 1509 C CA . VAL A 1 190 ? -31.66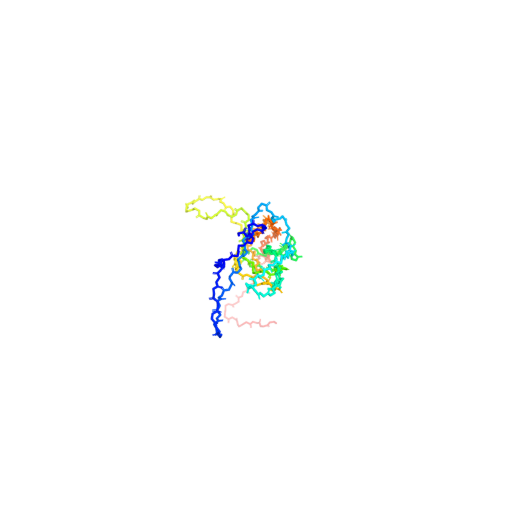2 -15.654 46.723 1.00 87.25 190 VAL A CA 1
ATOM 1510 C C . VAL A 1 190 ? -32.008 -15.841 48.194 1.00 87.25 190 VAL A C 1
ATOM 1512 O O . VAL A 1 190 ? -31.166 -15.630 49.064 1.00 87.25 190 VAL A O 1
ATOM 1515 N N . GLN A 1 191 ? -33.257 -16.205 48.479 1.00 87.44 191 GLN A N 1
ATOM 1516 C CA . GLN A 1 191 ? -33.693 -16.537 49.832 1.00 87.44 191 GLN A CA 1
ATOM 1517 C C . GLN A 1 191 ? -33.628 -18.047 50.031 1.00 87.44 191 GLN A C 1
ATOM 1519 O O . GLN A 1 191 ? -34.329 -18.805 49.361 1.00 87.44 191 GLN A O 1
ATOM 1524 N N . PHE A 1 192 ? -32.788 -18.478 50.966 1.00 82.56 192 PHE A N 1
ATOM 1525 C CA . PHE A 1 192 ? -32.767 -19.857 51.433 1.00 82.56 192 PHE A CA 1
ATOM 1526 C C . PHE A 1 192 ? -33.767 -20.017 52.581 1.00 82.56 192 PHE A C 1
ATOM 1528 O O . PHE A 1 192 ? -33.902 -19.129 53.425 1.00 82.56 192 PHE A O 1
ATOM 1535 N N . GLY A 1 193 ? -34.477 -21.144 52.606 1.00 85.38 193 GLY A N 1
ATOM 1536 C CA . GLY A 1 193 ? -35.326 -21.507 53.740 1.00 85.38 193 GLY A CA 1
ATOM 1537 C C . GLY A 1 193 ? -34.501 -21.907 54.968 1.00 85.38 193 GLY A C 1
ATOM 1538 O O . GLY A 1 193 ? -33.272 -21.852 54.967 1.00 85.38 193 GLY A O 1
ATOM 1539 N N . ALA A 1 194 ? -35.172 -22.353 56.030 1.00 85.69 194 ALA A N 1
ATOM 1540 C CA . ALA A 1 194 ? -34.478 -22.948 57.169 1.00 85.69 194 ALA A CA 1
ATOM 1541 C C . ALA A 1 194 ? -33.749 -24.235 56.736 1.00 85.69 194 ALA A C 1
ATOM 1543 O O . ALA A 1 194 ? -34.348 -25.112 56.113 1.00 85.69 194 ALA A O 1
ATOM 1544 N N . HIS A 1 195 ? -32.469 -24.359 57.093 1.00 80.44 195 HIS A N 1
ATOM 1545 C CA . HIS A 1 195 ? -31.650 -25.538 56.813 1.00 80.44 195 HIS A CA 1
ATOM 1546 C C . HIS A 1 195 ? -31.034 -26.084 58.099 1.00 80.44 195 HIS A C 1
ATOM 1548 O O . HIS A 1 195 ? -30.664 -25.328 58.997 1.00 80.44 195 HIS A O 1
ATOM 1554 N N . VAL A 1 196 ? -30.912 -27.409 58.173 1.00 80.00 196 VAL A N 1
ATOM 1555 C CA . VAL A 1 196 ? -30.239 -28.088 59.281 1.00 80.00 196 VAL A CA 1
ATOM 1556 C C . VAL A 1 196 ? -28.744 -28.165 58.957 1.00 80.00 196 VAL A C 1
ATOM 1558 O O . VAL A 1 196 ? -28.382 -28.678 57.896 1.00 80.00 196 VAL A O 1
ATOM 1561 N N . PRO A 1 197 ? -27.849 -27.680 59.833 1.00 81.38 197 PRO A N 1
ATOM 1562 C CA . PRO A 1 197 ? -26.417 -27.888 59.660 1.00 81.38 197 PRO A CA 1
ATOM 1563 C C . PRO A 1 197 ? -26.099 -29.390 59.558 1.00 81.38 197 PRO A C 1
ATOM 1565 O O . PRO A 1 197 ? -26.653 -30.187 60.309 1.00 81.38 197 PRO A O 1
ATOM 1568 N N . TYR A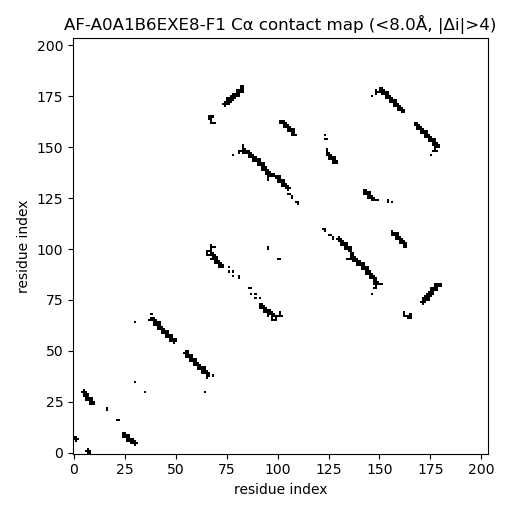 1 198 ? -25.192 -29.776 58.656 1.00 78.56 198 TYR A N 1
ATOM 1569 C CA . TYR A 1 198 ? -24.722 -31.161 58.455 1.00 78.56 198 TYR A CA 1
ATOM 1570 C C . TYR A 1 198 ? -25.717 -32.161 57.831 1.00 78.56 198 TYR A C 1
ATOM 1572 O O . TYR A 1 198 ? -25.399 -33.348 57.746 1.00 78.56 198 TYR A O 1
ATOM 1580 N N . SER A 1 199 ? -26.883 -31.732 57.331 1.00 71.62 199 SER A N 1
ATOM 1581 C CA . SER A 1 199 ? -27.712 -32.604 56.485 1.00 71.62 199 SER A CA 1
ATOM 1582 C C . SER A 1 199 ? -27.090 -32.734 55.088 1.00 71.62 199 SER A C 1
ATOM 1584 O O . SER A 1 199 ? -26.782 -31.719 54.463 1.00 71.62 199 SER A O 1
ATOM 1586 N N . GLY A 1 200 ? -26.897 -33.962 54.596 1.00 68.19 200 GLY A N 1
ATOM 1587 C CA . GLY A 1 200 ? -26.341 -34.216 53.261 1.00 68.19 200 GLY A CA 1
ATOM 1588 C C . GLY A 1 200 ? -27.142 -33.536 52.145 1.00 68.19 200 GLY A C 1
ATOM 1589 O O . GLY A 1 200 ? -28.352 -33.346 52.271 1.00 68.19 200 GLY A O 1
ATOM 1590 N N . ALA A 1 201 ? -26.462 -33.157 51.058 1.00 67.56 201 ALA A N 1
ATOM 1591 C CA . ALA A 1 201 ? -27.090 -32.480 49.927 1.00 67.56 201 ALA A CA 1
ATOM 1592 C C . ALA A 1 201 ? -28.216 -33.348 49.342 1.00 67.56 201 ALA A C 1
ATOM 1594 O O . ALA A 1 201 ? -27.965 -34.424 48.800 1.00 67.56 201 ALA A O 1
ATOM 1595 N N . VAL A 1 202 ? -29.459 -32.880 49.456 1.00 59.78 202 VAL A N 1
ATOM 1596 C CA . VAL A 1 202 ? -30.602 -33.518 48.799 1.00 59.78 202 VAL A CA 1
ATOM 1597 C C . VAL A 1 202 ? -30.510 -33.183 47.313 1.00 59.78 202 VAL A C 1
ATOM 1599 O O . VAL A 1 202 ? -30.739 -32.040 46.920 1.00 59.78 202 VAL A O 1
ATOM 1602 N N . GLN A 1 203 ? -30.132 -34.165 46.494 1.00 44.34 203 GLN A N 1
ATOM 1603 C CA . GLN A 1 203 ? -30.242 -34.065 45.039 1.00 44.34 203 GLN A CA 1
ATOM 1604 C C . GLN A 1 203 ? -31.726 -33.976 44.652 1.00 44.34 203 GLN A C 1
ATOM 1606 O O . GLN A 1 203 ? -32.541 -34.767 45.131 1.00 44.34 203 GLN A O 1
ATOM 1611 N N . ARG A 1 204 ? -32.063 -33.008 43.799 1.00 43.00 204 ARG A N 1
ATOM 1612 C CA . ARG A 1 204 ? -33.299 -32.986 43.011 1.00 43.00 204 ARG A CA 1
ATOM 1613 C C . ARG A 1 204 ? -32.945 -33.186 41.551 1.00 43.00 204 ARG A C 1
ATOM 1615 O O . ARG A 1 204 ? -31.908 -32.617 41.142 1.00 43.00 204 ARG A O 1
#

Foldseek 3Di:
DPPPQQKDKDDDPDDDADPPGDDDTDIDGGHDPVVDPDQKDKDKDWDWDDDVVDDIDIDIDIDIDHFWDKDKPAQEDEPEEDAAQDKDKDKIKIFGQDPAKKKKFKDKPQDDDDDDDDDDDDDQQKDWPDGIDTGGHGDMDITMMMGHHHDFAKGKIKMWMDIPRDPDIGIHIYIYGYDYDDDDDPPPDDDDDDDDPPDDDDDD

Solvent-accessible surface area (backbone atoms only — not comparable to full-atom values): 12943 Å² total; per-residue (Å²): 135,67,73,66,87,37,36,43,69,55,64,79,82,87,75,88,74,56,93,97,59,84,78,87,76,47,78,44,81,51,85,53,75,95,75,62,86,62,69,64,46,78,49,73,51,74,48,75,45,77,42,88,100,58,64,72,48,78,44,82,46,77,47,83,48,65,40,34,37,74,47,65,80,65,55,64,50,73,66,48,79,39,49,44,76,42,79,50,76,50,73,46,49,42,30,27,76,20,91,42,64,30,45,37,39,52,46,60,59,88,69,73,81,83,68,90,77,86,83,88,74,80,78,73,45,61,49,66,81,66,48,61,51,81,38,58,46,71,40,73,49,74,47,48,36,36,39,39,32,81,53,69,42,82,46,78,44,37,42,40,40,47,38,59,85,33,90,68,79,46,66,28,42,36,37,35,28,18,36,67,89,81,88,84,73,84,73,85,67,86,85,78,76,94,76,68,87,91,63,77,85,79,84,128

Organism: NCBI:txid1464854

pLDDT: mean 83.67, std 14.5, range [39.62, 98.19]

Secondary structure (DSSP, 8-state):
---STTEEEE--SS----TT-----EEEE---TTT--SSEEEEEEEEEEEPTTS-EEEEEEEEEEE---EEES-SEEEEEEEETT--EEEEEEEEE-SSS-EEEEEEETT-----SS-S------EEES--EEEE-TT-EEEEEEEE---SSSEEEEEEEEEETT----EEEEEEEEEE------SSS--------TT------

Mean predicted aligned error: 11.2 Å

Radius of gyration: 32.78 Å; Cα contacts (8 Å, |Δi|>4): 367; chains: 1; bounding box: 77×53×103 Å

Nearest PDB structures (foldseek):
  2e6j-assembly1_A  TM=8.600E-01  e=1.347E-07  Homo sapiens
  7sqc-assembly1_F3  TM=6.371E-01  e=7.771E-09  Chlamydomonas reinhardtii
  7sqc-assembly1_F0  TM=6.411E-01  e=1.707E-08  Chlamydomonas reinhardtii
  6fjy-assembly2_C  TM=7.229E-01  e=4.732E-04  Acinetobacter baumannii
  6fq0-assembly2_C  TM=6.622E-01  e=2.893E-04  Acinetobacter bauma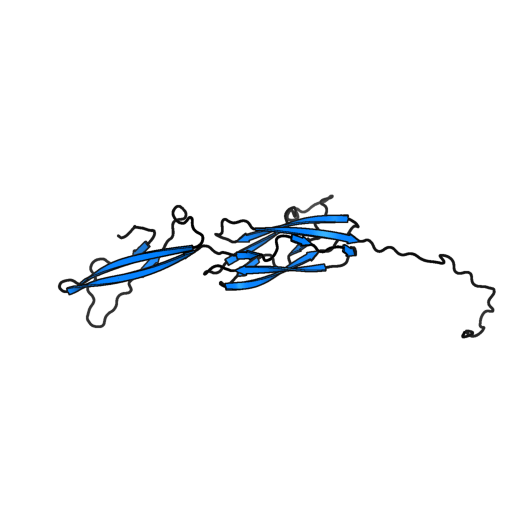nnii